Protein AF-A0A7S3X529-F1 (afdb_monomer_lite)

InterPro domains:
  IPR015353 Rubisco LSMT, substrate-binding domain [PF09273] (108-228)
  IPR036464 Rubisco LSMT, substrate-binding domain superfamily [G3DSA:3.90.1420.10] (93-248)
  IPR036464 Rubisco LSMT, substrate-binding domain superfamily [SSF81822] (88-243)
  IPR046341 SET domain superfamily [SSF82199] (1-95)
  IPR050600 SETD3/SETD6 methyltransferase [PTHR13271] (1-226)

pLDDT: mean 94.05, std 5.46, range [56.16, 98.38]

Foldseek 3Di:
DVVVVQLCQLAQWAFAAEPVVRHTDTDRDPPVSVAAADLPAAWGWYWADDPPDPHTDIDTDGPDDDDVPRGGHHHPDLDALVSCCVRNNAGDPPRQSHWDKFKDAADPPAPCRVVLQVVQVVVVHHRIDIWIQGQQDTDLVLQLSQLSSQDDVVLPRPVVDDSSDDSDLSSLLSSLVVLLVSLVVVQVPDPDHLVVLVVCVVPPVNLVVDDSNRNSVSVNNSSHNSSSVNSNVVSVVSNVVSVVVVVVD

Organism: NCBI:txid141414

Structure (mmCIF, N/CA/C/O backbone):
data_AF-A0A7S3X529-F1
#
_entry.id   AF-A0A7S3X529-F1
#
loop_
_atom_site.group_PDB
_atom_site.id
_atom_site.type_symbol
_atom_site.label_atom_id
_atom_site.label_alt_id
_atom_site.label_comp_id
_atom_site.label_asym_id
_atom_site.label_entity_id
_atom_site.label_seq_id
_atom_site.pdbx_PDB_ins_code
_atom_site.Cartn_x
_atom_site.Cartn_y
_atom_site.Cartn_z
_atom_site.occupancy
_atom_site.B_iso_or_equiv
_atom_site.auth_seq_id
_atom_site.auth_comp_id
_atom_site.auth_asym_id
_atom_site.auth_atom_id
_atom_site.pdbx_PDB_model_num
ATOM 1 N N . ASP A 1 1 ? 12.338 -24.151 -15.258 1.00 91.38 1 ASP A N 1
ATOM 2 C CA . ASP A 1 1 ? 11.681 -23.504 -16.416 1.00 91.38 1 ASP A CA 1
ATOM 3 C C . ASP A 1 1 ? 10.470 -22.662 -16.030 1.00 91.38 1 ASP A C 1
ATOM 5 O O . ASP A 1 1 ? 10.543 -21.452 -16.186 1.00 91.38 1 ASP A O 1
ATOM 9 N N . PHE A 1 2 ? 9.417 -23.227 -15.423 1.00 96.81 2 PHE A N 1
ATOM 10 C CA . PHE A 1 2 ? 8.192 -22.474 -15.080 1.00 96.81 2 PHE A CA 1
ATOM 11 C C . PHE A 1 2 ? 8.422 -21.189 -14.257 1.00 96.81 2 PHE A C 1
ATOM 13 O O . PHE A 1 2 ? 7.975 -20.117 -14.648 1.00 96.81 2 PHE A O 1
ATOM 20 N N . ARG A 1 3 ? 9.173 -21.261 -13.145 1.00 96.19 3 ARG A N 1
ATOM 21 C CA . ARG A 1 3 ? 9.455 -20.081 -12.297 1.00 96.19 3 ARG A CA 1
ATOM 22 C C . ARG A 1 3 ? 10.177 -18.963 -13.050 1.00 96.19 3 ARG A C 1
ATOM 24 O O . ARG A 1 3 ? 9.892 -17.795 -12.823 1.00 96.19 3 ARG A O 1
ATOM 31 N N . TRP A 1 4 ? 11.109 -19.330 -13.926 1.00 96.62 4 TRP A N 1
ATOM 32 C CA . TRP A 1 4 ? 11.838 -18.369 -14.748 1.00 96.62 4 TRP A CA 1
ATOM 33 C C . TRP A 1 4 ? 10.908 -17.720 -15.775 1.00 96.62 4 TRP A C 1
ATOM 35 O O . TRP A 1 4 ? 10.893 -16.500 -15.875 1.00 96.62 4 TRP A O 1
ATOM 45 N N . ALA A 1 5 ? 10.076 -18.509 -16.461 1.00 96.50 5 ALA A N 1
ATOM 46 C CA . ALA A 1 5 ? 9.122 -17.991 -17.438 1.00 96.50 5 ALA A CA 1
ATOM 47 C C . ALA A 1 5 ? 8.112 -17.023 -16.797 1.00 96.50 5 ALA A C 1
ATOM 49 O O . ALA A 1 5 ? 7.877 -15.941 -17.327 1.00 96.50 5 ALA A O 1
ATOM 50 N N . MET A 1 6 ? 7.586 -17.364 -15.617 1.00 95.69 6 MET A N 1
ATOM 51 C CA . MET A 1 6 ? 6.698 -16.477 -14.858 1.00 95.69 6 MET A CA 1
ATOM 52 C C . MET A 1 6 ? 7.410 -15.193 -14.418 1.00 95.69 6 MET A C 1
ATOM 54 O O . MET A 1 6 ? 6.857 -14.109 -14.565 1.00 95.69 6 MET A O 1
ATOM 58 N N . ALA A 1 7 ? 8.650 -15.291 -13.929 1.00 95.19 7 ALA A N 1
ATOM 59 C CA . ALA A 1 7 ? 9.434 -14.112 -13.567 1.00 95.19 7 ALA A CA 1
ATOM 60 C C . ALA A 1 7 ? 9.695 -13.205 -14.780 1.00 95.19 7 ALA A C 1
ATOM 62 O O . ALA A 1 7 ? 9.600 -11.986 -14.657 1.00 95.19 7 ALA A O 1
ATOM 63 N N . MET A 1 8 ? 9.975 -13.778 -15.955 1.00 95.19 8 MET A N 1
ATOM 64 C CA . MET A 1 8 ? 10.120 -13.019 -17.200 1.00 95.19 8 MET A CA 1
ATOM 65 C C . MET A 1 8 ? 8.818 -12.310 -17.570 1.00 95.19 8 MET A C 1
ATOM 67 O O . MET A 1 8 ? 8.840 -11.113 -17.834 1.00 95.19 8 MET A O 1
ATOM 71 N N . LEU A 1 9 ? 7.684 -13.011 -17.521 1.00 94.12 9 LEU A N 1
ATOM 72 C CA . LEU A 1 9 ? 6.386 -12.421 -17.838 1.00 94.12 9 LEU A CA 1
ATOM 73 C C . LEU A 1 9 ? 6.029 -11.265 -16.890 1.00 94.12 9 LEU A C 1
ATOM 75 O O . LEU A 1 9 ? 5.640 -10.201 -17.358 1.00 94.12 9 LEU A O 1
ATOM 79 N N . PHE A 1 10 ? 6.201 -11.438 -15.577 1.00 93.38 10 PHE A N 1
ATOM 80 C CA . PHE A 1 10 ? 5.848 -10.403 -14.598 1.00 93.38 10 PHE A CA 1
ATOM 81 C C . PHE A 1 10 ? 6.784 -9.194 -14.609 1.00 93.38 10 PHE A C 1
ATOM 83 O O . PHE A 1 10 ? 6.324 -8.072 -14.424 1.00 93.38 10 PHE A O 1
ATOM 90 N N . SER A 1 11 ? 8.084 -9.410 -14.823 1.00 94.75 11 SER A N 1
ATOM 91 C CA . SER A 1 11 ? 9.072 -8.325 -14.762 1.00 94.75 11 SER A CA 1
ATOM 92 C C . SER A 1 11 ? 9.287 -7.600 -16.092 1.00 94.75 11 SER A C 1
ATOM 94 O O . SER A 1 11 ? 9.828 -6.496 -16.082 1.00 94.75 11 SER A O 1
ATOM 96 N N . ARG A 1 12 ? 8.907 -8.205 -17.230 1.00 95.56 12 ARG A N 1
ATOM 97 C CA . ARG A 1 12 ? 9.174 -7.674 -18.584 1.00 95.56 12 ARG A CA 1
ATOM 98 C C . ARG A 1 12 ? 7.943 -7.581 -19.482 1.00 95.56 12 ARG A C 1
ATOM 100 O O . ARG A 1 12 ? 8.056 -7.096 -20.603 1.00 95.56 12 ARG A O 1
ATOM 107 N N . GLY A 1 13 ? 6.784 -8.046 -19.018 1.00 93.56 13 GLY A N 1
ATOM 108 C CA . GLY A 1 13 ? 5.518 -7.833 -19.707 1.00 93.56 13 GLY A CA 1
ATOM 109 C C . GLY A 1 13 ? 5.184 -6.344 -19.768 1.00 93.56 13 GLY A C 1
ATOM 110 O O . GLY A 1 13 ? 5.210 -5.653 -18.750 1.00 93.56 13 GLY A O 1
ATOM 111 N N . VAL A 1 14 ? 4.873 -5.864 -20.966 1.00 91.00 14 VAL A N 1
ATOM 112 C CA . VAL A 1 14 ? 4.489 -4.481 -21.236 1.00 91.00 14 VAL A CA 1
ATOM 113 C C . VAL A 1 14 ? 3.013 -4.450 -21.598 1.00 91.00 14 VAL A C 1
ATOM 115 O O . VAL A 1 14 ? 2.583 -5.185 -22.484 1.00 91.00 14 VAL A O 1
ATOM 118 N N . ASP A 1 15 ? 2.248 -3.600 -20.919 1.00 88.81 15 ASP A N 1
ATOM 119 C CA . ASP A 1 15 ? 0.888 -3.260 -21.330 1.00 88.81 15 ASP A CA 1
ATOM 120 C C . ASP A 1 15 ? 0.954 -2.254 -22.487 1.00 88.81 15 ASP A C 1
ATOM 122 O O . ASP A 1 15 ? 1.313 -1.092 -22.296 1.00 88.81 15 ASP A O 1
ATOM 126 N N . LEU A 1 16 ? 0.687 -2.736 -23.700 1.00 89.06 16 LEU A N 1
ATOM 127 C CA . LEU A 1 16 ? 0.694 -1.958 -24.932 1.00 89.06 16 LEU A CA 1
ATOM 128 C C . LEU A 1 16 ? -0.685 -1.351 -25.137 1.00 89.06 16 LEU A C 1
ATOM 130 O O . LEU A 1 16 ? -1.626 -2.041 -25.532 1.00 89.06 16 LEU A O 1
ATOM 134 N N . ARG A 1 17 ? -0.802 -0.054 -24.866 1.00 83.94 17 ARG A N 1
ATOM 135 C CA . ARG A 1 17 ? -2.061 0.673 -25.022 1.00 83.94 17 ARG A CA 1
ATOM 136 C C . ARG A 1 17 ? -2.328 0.953 -26.491 1.00 83.94 17 ARG A C 1
ATOM 138 O O . ARG A 1 17 ? -1.508 1.574 -27.158 1.00 83.94 17 ARG A O 1
ATOM 145 N N . ASP A 1 18 ? -3.475 0.498 -26.972 1.00 83.44 18 ASP A N 1
ATOM 146 C CA . ASP A 1 18 ? -3.954 0.762 -28.323 1.00 83.44 18 ASP A CA 1
ATOM 147 C C . ASP A 1 18 ? -4.939 1.937 -28.277 1.00 83.44 18 ASP A C 1
ATOM 149 O O . ASP A 1 18 ? -6.074 1.781 -27.813 1.00 83.44 18 ASP A O 1
ATOM 153 N N . GLU A 1 19 ? -4.495 3.122 -28.707 1.00 70.94 19 GLU A N 1
ATOM 154 C CA . GLU A 1 19 ? -5.332 4.331 -28.694 1.00 70.94 19 GLU A CA 1
ATOM 155 C C . GLU A 1 19 ? -6.585 4.175 -29.571 1.00 70.94 19 GLU A C 1
ATOM 157 O O . GLU A 1 19 ? -7.638 4.713 -29.232 1.00 70.94 19 GLU A O 1
ATOM 162 N N . ASP A 1 20 ? -6.501 3.382 -30.645 1.00 72.62 20 ASP A N 1
ATOM 163 C CA . ASP A 1 20 ? -7.605 3.176 -31.586 1.00 72.62 20 ASP A CA 1
ATOM 164 C C . ASP A 1 20 ? -8.635 2.158 -31.067 1.00 72.62 20 ASP A C 1
ATOM 166 O O . ASP A 1 20 ? -9.831 2.278 -31.339 1.00 72.62 20 ASP A O 1
ATOM 170 N N . ALA A 1 21 ? -8.186 1.133 -30.331 1.00 71.25 21 ALA A N 1
ATOM 171 C CA . ALA A 1 21 ? -9.051 0.053 -29.844 1.00 71.25 21 ALA A CA 1
ATOM 172 C C . ALA A 1 21 ? -9.591 0.282 -28.423 1.00 71.25 21 ALA A C 1
ATOM 174 O O . ALA A 1 21 ? -10.528 -0.400 -28.005 1.00 71.25 21 ALA A O 1
ATOM 175 N N . GLY A 1 22 ? -8.999 1.203 -27.655 1.00 68.12 22 GLY A N 1
ATOM 176 C CA . GLY A 1 22 ? -9.375 1.465 -26.262 1.00 68.12 22 GLY A CA 1
ATOM 177 C C . GLY A 1 22 ? -9.064 0.314 -25.293 1.00 68.12 22 GLY A C 1
ATOM 178 O O . GLY A 1 22 ? -9.459 0.369 -24.129 1.00 68.12 22 GLY A O 1
ATOM 179 N N . THR A 1 23 ? -8.357 -0.725 -25.747 1.00 67.31 23 THR A N 1
ATOM 180 C CA . THR A 1 23 ? -7.959 -1.898 -24.954 1.00 67.31 23 THR A CA 1
ATOM 181 C C . THR A 1 23 ? -6.449 -2.101 -25.023 1.00 67.31 23 THR A C 1
ATOM 183 O O . THR A 1 23 ? -5.873 -2.021 -26.105 1.00 67.31 23 THR A O 1
ATOM 186 N N . GLY A 1 24 ? -5.808 -2.393 -23.889 1.00 75.19 24 GLY A N 1
ATOM 187 C CA . GLY A 1 24 ? -4.384 -2.736 -23.837 1.00 75.19 24 GLY A CA 1
ATOM 188 C C . GLY A 1 24 ? -4.110 -4.203 -24.186 1.00 75.19 24 GLY A C 1
ATOM 189 O O . GLY A 1 24 ? -4.945 -5.076 -23.933 1.00 75.19 24 GLY A O 1
ATOM 190 N N . GLN A 1 25 ? -2.937 -4.484 -24.754 1.00 86.25 25 GLN A N 1
ATOM 191 C CA . GLN A 1 25 ? -2.433 -5.838 -24.992 1.00 86.25 25 GLN A CA 1
ATOM 192 C C . GLN A 1 25 ? -1.138 -6.072 -24.209 1.00 86.25 25 GLN A C 1
ATOM 194 O O . GLN A 1 25 ? -0.176 -5.325 -24.348 1.00 86.25 25 GLN A O 1
ATOM 199 N N . LEU A 1 26 ? -1.061 -7.170 -23.451 1.00 89.50 26 LEU A N 1
ATOM 200 C CA . LEU A 1 26 ? 0.192 -7.580 -22.815 1.00 89.50 26 LEU A CA 1
ATOM 201 C C . LEU A 1 26 ? 1.145 -8.194 -23.853 1.00 89.50 26 LEU A C 1
ATOM 203 O O . LEU A 1 26 ? 0.790 -9.161 -24.531 1.00 89.50 26 LEU A O 1
ATOM 207 N N . GLY A 1 27 ? 2.369 -7.675 -23.938 1.00 91.88 27 GLY A N 1
ATOM 208 C CA . GLY A 1 27 ? 3.401 -8.171 -24.847 1.00 91.88 27 GLY A CA 1
ATOM 209 C C . GLY A 1 27 ? 4.794 -8.198 -24.224 1.00 91.88 27 GLY A C 1
ATOM 210 O O . GLY A 1 27 ? 5.117 -7.407 -23.341 1.00 91.88 27 GLY A O 1
ATOM 211 N N . LEU A 1 28 ? 5.642 -9.110 -24.703 1.00 94.44 28 LEU A N 1
ATOM 212 C CA . LEU A 1 28 ? 7.085 -9.060 -24.469 1.00 94.44 28 LEU A CA 1
ATOM 213 C C . LEU A 1 28 ? 7.723 -8.365 -25.667 1.00 94.44 28 LEU A C 1
ATOM 215 O O . LEU A 1 28 ? 7.733 -8.914 -26.768 1.00 94.44 28 LEU A O 1
ATOM 219 N N . VAL A 1 29 ? 8.224 -7.153 -25.448 1.00 94.06 29 VAL A N 1
ATOM 220 C CA . VAL A 1 29 ? 8.785 -6.316 -26.509 1.00 94.06 29 VAL A CA 1
ATOM 221 C C . VAL A 1 29 ? 10.308 -6.286 -26.359 1.00 94.06 29 VAL A C 1
ATOM 223 O O . VAL A 1 29 ? 10.807 -5.740 -25.372 1.00 94.06 29 VAL A O 1
ATOM 226 N N . PRO A 1 30 ? 11.068 -6.875 -27.300 1.00 92.62 30 PRO A N 1
ATOM 227 C CA . PRO A 1 30 ? 12.525 -6.810 -27.273 1.00 92.62 30 PRO A CA 1
ATOM 228 C C . PRO A 1 30 ? 13.024 -5.361 -27.241 1.00 92.62 30 PRO A C 1
ATOM 230 O O . PRO A 1 30 ? 12.431 -4.490 -27.876 1.00 92.62 30 PRO A O 1
ATOM 233 N N . TYR A 1 31 ? 14.125 -5.114 -26.529 1.00 90.56 31 TYR A N 1
ATOM 234 C CA . TYR A 1 31 ? 14.744 -3.798 -26.294 1.00 90.56 31 TYR A CA 1
ATOM 235 C C . TYR A 1 31 ? 13.953 -2.867 -25.372 1.00 90.56 31 TYR A C 1
ATOM 237 O O . TYR A 1 31 ? 14.560 -2.193 -24.542 1.00 90.56 31 TYR A O 1
ATOM 245 N N . ALA A 1 32 ? 12.623 -2.846 -25.472 1.00 91.44 32 ALA A N 1
ATOM 246 C CA . ALA A 1 32 ? 11.755 -2.092 -24.570 1.00 91.44 32 ALA A CA 1
ATOM 247 C C . ALA A 1 32 ? 11.936 -2.524 -23.103 1.00 91.44 32 ALA A C 1
ATOM 249 O O . ALA A 1 32 ? 11.951 -1.699 -22.192 1.00 91.44 32 ALA A O 1
ATOM 250 N N . ASP A 1 33 ? 12.159 -3.817 -22.887 1.00 90.19 33 ASP A N 1
ATOM 251 C CA . ASP A 1 33 ? 12.372 -4.442 -21.583 1.00 90.19 33 ASP A CA 1
ATOM 252 C C . ASP A 1 33 ? 13.740 -4.134 -20.930 1.00 90.19 33 ASP A C 1
ATOM 254 O O . ASP A 1 33 ? 14.031 -4.614 -19.828 1.00 90.19 33 ASP A O 1
ATOM 258 N N . LEU A 1 34 ? 14.603 -3.359 -21.596 1.00 94.50 34 LEU A N 1
ATOM 259 C CA . LEU A 1 34 ? 15.864 -2.860 -21.037 1.00 94.50 34 LEU A CA 1
ATOM 260 C C . LEU A 1 34 ? 15.705 -1.517 -20.310 1.00 94.50 34 LEU A C 1
ATOM 262 O O . LEU A 1 34 ? 16.601 -1.133 -19.555 1.00 94.50 34 LEU A O 1
ATOM 266 N N . LEU A 1 35 ? 14.603 -0.795 -20.538 1.00 95.44 35 LEU A N 1
ATOM 267 C CA . LEU A 1 35 ? 14.371 0.506 -19.919 1.00 95.44 35 LEU A CA 1
ATOM 268 C C . LEU A 1 35 ? 13.952 0.339 -18.460 1.00 95.44 35 LEU A C 1
ATOM 270 O O . LEU A 1 35 ? 13.053 -0.434 -18.151 1.00 95.44 35 LEU A O 1
ATOM 274 N N . ASN A 1 36 ? 14.591 1.096 -17.567 1.00 95.69 36 ASN A N 1
ATOM 275 C CA . ASN A 1 36 ? 14.357 1.006 -16.128 1.00 95.69 36 ASN A CA 1
ATOM 276 C C . ASN A 1 36 ? 13.223 1.922 -15.644 1.00 95.69 36 ASN A C 1
ATOM 278 O O . ASN A 1 36 ? 12.867 2.915 -16.282 1.00 95.69 36 ASN A O 1
ATOM 282 N N . HIS A 1 37 ? 12.704 1.605 -14.458 1.00 95.19 37 HIS A N 1
ATOM 283 C CA . HIS A 1 37 ? 11.628 2.348 -13.815 1.00 95.19 37 HIS A CA 1
ATOM 284 C C . HIS A 1 37 ? 12.076 3.681 -13.202 1.00 95.19 37 HIS A C 1
ATOM 286 O O . HIS A 1 37 ? 13.094 3.761 -12.512 1.00 95.19 37 HIS A O 1
ATOM 292 N N . SER A 1 38 ? 11.228 4.698 -13.342 1.00 93.44 38 SER A N 1
ATOM 293 C CA . SER A 1 38 ? 11.198 5.889 -12.500 1.00 93.44 38 SER A CA 1
ATOM 294 C C . SER A 1 38 ? 9.755 6.215 -12.093 1.00 93.44 38 SER A C 1
ATOM 296 O O . SER A 1 38 ? 8.896 6.322 -12.971 1.00 93.44 38 SER A O 1
ATOM 298 N N . PRO A 1 39 ? 9.470 6.482 -10.802 1.00 90.81 39 PRO A N 1
ATOM 299 C CA . PRO A 1 39 ? 8.140 6.906 -10.349 1.00 90.81 39 PRO A CA 1
ATOM 300 C C . PRO A 1 39 ? 7.813 8.355 -10.758 1.00 90.81 39 PRO A C 1
ATOM 302 O O . PRO A 1 39 ? 6.707 8.839 -10.518 1.00 90.81 39 PRO A O 1
ATOM 305 N N . TYR A 1 40 ? 8.788 9.064 -11.336 1.00 91.31 40 TYR A N 1
ATOM 306 C CA . TYR A 1 40 ? 8.661 10.438 -11.827 1.00 91.31 40 TYR A CA 1
ATOM 307 C C . TYR A 1 40 ? 8.526 10.514 -13.350 1.00 91.31 40 TYR A C 1
ATOM 309 O O . TYR A 1 40 ? 8.396 11.609 -13.886 1.00 91.31 40 TYR A O 1
ATOM 317 N N . SER A 1 41 ? 8.591 9.372 -14.038 1.00 92.38 41 SER A N 1
ATOM 318 C CA . SER A 1 41 ? 8.359 9.284 -15.475 1.00 92.38 41 SER A CA 1
ATOM 319 C C . SER A 1 41 ? 6.862 9.139 -15.760 1.00 92.38 41 SER A C 1
ATOM 321 O O . SER A 1 41 ? 6.131 8.503 -14.999 1.00 92.38 41 SER A O 1
ATOM 323 N N . SER A 1 42 ? 6.406 9.724 -16.861 1.00 92.19 42 SER A N 1
ATOM 324 C CA . SER A 1 42 ? 5.096 9.471 -17.472 1.00 92.19 42 SER A CA 1
ATOM 325 C C . SER A 1 42 ? 5.204 8.701 -18.795 1.00 92.19 42 SER A C 1
ATOM 327 O O . SER A 1 42 ? 4.179 8.279 -19.334 1.00 92.19 42 SER A O 1
ATOM 329 N N . SER A 1 43 ? 6.425 8.471 -19.290 1.00 92.69 43 SER A N 1
ATOM 330 C CA . SER A 1 43 ? 6.703 7.703 -20.508 1.00 92.69 43 SER A CA 1
ATOM 331 C C . SER A 1 43 ? 6.247 6.250 -20.362 1.00 92.69 43 SER A C 1
ATOM 333 O O . SER A 1 43 ? 6.627 5.557 -19.414 1.00 92.69 43 SER A O 1
ATOM 335 N N . ASN A 1 44 ? 5.445 5.788 -21.318 1.00 89.88 44 ASN A N 1
ATOM 336 C CA . ASN A 1 44 ? 4.920 4.427 -21.409 1.00 89.88 44 ASN A CA 1
ATOM 337 C C . ASN A 1 44 ? 4.852 3.983 -22.881 1.00 89.88 44 ASN A C 1
ATOM 339 O O . ASN A 1 44 ? 4.932 4.817 -23.786 1.00 89.88 44 ASN A O 1
ATOM 343 N N . PHE A 1 45 ? 4.745 2.674 -23.111 1.00 92.06 45 PHE A N 1
ATOM 344 C CA . PHE A 1 45 ? 4.675 2.109 -24.456 1.00 92.06 45 PHE A CA 1
ATOM 345 C C . PHE A 1 45 ? 3.249 2.144 -25.003 1.00 92.06 45 PHE A C 1
ATOM 347 O O . PHE A 1 45 ? 2.309 1.705 -24.342 1.00 92.06 45 PHE A O 1
ATOM 354 N N . ASN A 1 46 ? 3.121 2.614 -26.238 1.00 90.56 46 ASN A N 1
ATOM 355 C CA . ASN A 1 46 ? 1.864 2.673 -26.975 1.00 90.56 46 ASN A CA 1
ATOM 356 C C . ASN A 1 46 ? 1.967 1.832 -28.240 1.00 90.56 46 ASN A C 1
ATOM 358 O O . ASN A 1 46 ? 3.063 1.592 -28.752 1.00 90.56 46 ASN A O 1
ATOM 362 N N . LEU A 1 47 ? 0.820 1.374 -28.723 1.00 91.12 47 LEU A N 1
ATOM 363 C CA . LEU A 1 47 ? 0.688 0.664 -29.978 1.00 91.12 47 LEU A CA 1
ATOM 364 C C . LEU A 1 47 ? 0.024 1.596 -30.991 1.00 91.12 47 LEU A C 1
ATOM 366 O O . LEU A 1 47 ? -1.184 1.816 -30.936 1.00 91.12 47 LEU A O 1
ATOM 370 N N . ASN A 1 48 ? 0.817 2.132 -31.914 1.00 90.12 48 ASN A N 1
ATOM 371 C CA . ASN A 1 48 ? 0.347 3.103 -32.894 1.00 90.12 48 ASN A CA 1
ATOM 372 C C . ASN A 1 48 ? 0.058 2.436 -34.238 1.00 90.12 48 ASN A C 1
ATOM 374 O O . ASN A 1 48 ? 0.782 1.539 -34.685 1.00 90.12 48 ASN A O 1
ATOM 378 N N . SER A 1 49 ? -0.981 2.922 -34.913 1.00 90.44 49 SER A N 1
ATOM 379 C CA . SER A 1 49 ? -1.262 2.579 -36.304 1.00 90.44 49 SER A CA 1
ATOM 380 C C . SER A 1 49 ? -0.273 3.278 -37.240 1.00 90.44 49 SER A C 1
ATOM 382 O O . SER A 1 49 ? -0.077 4.491 -37.164 1.00 90.44 49 SER A O 1
ATOM 384 N N . ILE A 1 50 ? 0.331 2.523 -38.161 1.00 90.69 50 ILE A N 1
ATOM 385 C CA . ILE A 1 50 ? 1.252 3.076 -39.161 1.00 90.69 50 ILE A CA 1
ATOM 386 C C . ILE A 1 50 ? 0.434 3.576 -40.366 1.00 90.69 50 ILE A C 1
ATOM 388 O O . ILE A 1 50 ? -0.320 2.791 -40.955 1.00 90.69 50 ILE A O 1
ATOM 392 N N . PRO A 1 51 ? 0.576 4.847 -40.797 1.00 90.56 51 PRO A N 1
ATOM 393 C CA . PRO A 1 51 ? -0.155 5.369 -41.948 1.00 90.56 51 PRO A CA 1
ATOM 394 C C . PRO A 1 51 ? 0.032 4.509 -43.204 1.00 90.56 51 PRO A C 1
ATOM 396 O O . PRO A 1 51 ? 1.154 4.190 -43.593 1.00 90.56 51 PRO A O 1
ATOM 399 N N . PHE A 1 52 ? -1.081 4.167 -43.859 1.00 92.44 52 PHE A N 1
ATOM 400 C CA . PHE A 1 52 ? -1.127 3.342 -45.077 1.00 92.44 52 PHE A CA 1
ATOM 401 C C . PHE A 1 52 ? -0.609 1.897 -44.925 1.00 92.44 52 PHE A C 1
ATOM 403 O O . PHE A 1 52 ? -0.409 1.222 -45.936 1.00 92.44 52 PHE A O 1
ATOM 410 N N . SER A 1 53 ? -0.442 1.393 -43.697 1.00 93.19 53 SER A N 1
ATOM 411 C CA . SER A 1 53 ? -0.123 -0.012 -43.414 1.00 93.19 53 SER A CA 1
ATOM 412 C C . SER A 1 53 ? -1.234 -0.691 -42.607 1.00 93.19 53 SER A C 1
ATOM 414 O O . SER A 1 53 ? -2.090 -0.038 -42.014 1.00 93.19 53 SER A O 1
ATOM 416 N N . LYS A 1 54 ? -1.232 -2.027 -42.606 1.00 88.94 54 LYS A N 1
ATOM 417 C CA . LYS A 1 54 ? -2.022 -2.843 -41.666 1.00 88.94 54 LYS A CA 1
ATOM 418 C C . LYS A 1 54 ? -1.238 -3.191 -40.399 1.00 88.94 54 LYS A C 1
ATOM 420 O O . LYS A 1 54 ? -1.822 -3.726 -39.461 1.00 88.94 54 LYS A O 1
ATOM 425 N N . ASP A 1 55 ? 0.063 -2.923 -40.398 1.00 90.50 55 ASP A N 1
ATOM 426 C CA . ASP A 1 55 ? 0.944 -3.185 -39.271 1.00 90.50 55 ASP A CA 1
ATOM 427 C C . ASP A 1 55 ? 0.835 -2.073 -38.221 1.00 90.50 55 ASP A C 1
ATOM 429 O O . ASP A 1 55 ? 0.477 -0.930 -38.524 1.00 90.50 55 ASP A O 1
ATOM 433 N N . LYS A 1 56 ? 1.181 -2.421 -36.981 1.00 89.62 56 LYS A N 1
ATOM 434 C CA . LYS A 1 56 ? 1.293 -1.485 -35.862 1.00 89.62 56 LYS A CA 1
ATOM 435 C C . LYS A 1 56 ? 2.731 -1.415 -35.370 1.00 89.62 56 LYS A C 1
ATOM 437 O O . LYS A 1 56 ? 3.487 -2.377 -35.507 1.00 89.62 56 LYS A O 1
ATOM 442 N N . GLU A 1 57 ? 3.091 -0.292 -34.768 1.00 91.50 57 GLU A N 1
ATOM 443 C CA . GLU A 1 57 ? 4.400 -0.084 -34.153 1.00 91.50 57 GLU A CA 1
ATOM 444 C C . GLU A 1 57 ? 4.282 0.148 -32.649 1.00 91.50 57 GLU A C 1
ATOM 446 O O . GLU A 1 57 ? 3.334 0.768 -32.169 1.00 91.50 57 GLU A O 1
ATOM 451 N N . VAL A 1 58 ? 5.265 -0.355 -31.899 1.00 92.94 58 VAL A N 1
ATOM 452 C CA . VAL A 1 58 ? 5.404 -0.041 -30.476 1.00 92.94 58 VAL A CA 1
ATOM 453 C C . VAL A 1 58 ? 6.224 1.233 -30.351 1.00 92.94 58 VAL A C 1
ATOM 455 O O . VAL A 1 58 ? 7.391 1.262 -30.742 1.00 92.94 58 VAL A O 1
ATOM 458 N N . VAL A 1 59 ? 5.621 2.273 -29.784 1.00 92.56 59 VAL A N 1
ATOM 459 C CA . VAL A 1 59 ? 6.221 3.604 -29.688 1.00 92.56 59 VAL A CA 1
ATOM 460 C C . VAL A 1 59 ? 6.382 4.010 -28.232 1.00 92.56 59 VAL A C 1
ATOM 462 O O . VAL A 1 59 ? 5.502 3.800 -27.397 1.00 92.56 59 VAL A O 1
ATOM 465 N N . LEU A 1 60 ? 7.527 4.620 -27.937 1.00 92.38 60 LEU A N 1
ATOM 466 C CA . LEU A 1 60 ? 7.814 5.281 -26.673 1.00 92.38 60 LEU A CA 1
ATOM 467 C C . LEU A 1 60 ? 8.160 6.738 -26.961 1.00 92.38 60 LEU A C 1
ATOM 469 O O . LEU A 1 60 ? 9.090 7.023 -27.716 1.00 92.38 60 LEU A O 1
ATOM 473 N N . TYR A 1 61 ? 7.448 7.651 -26.315 1.00 92.56 61 TYR A N 1
ATOM 474 C CA . TYR A 1 61 ? 7.758 9.074 -26.354 1.00 92.56 61 TYR A CA 1
ATOM 475 C C . TYR A 1 61 ? 8.487 9.481 -25.079 1.00 92.56 61 TYR A C 1
ATOM 477 O O . TYR A 1 61 ? 8.114 9.055 -23.988 1.00 92.56 61 TYR A O 1
ATOM 485 N N . ALA A 1 62 ? 9.519 10.313 -25.218 1.00 93.75 62 ALA A N 1
ATOM 486 C CA . ALA A 1 62 ? 10.221 10.886 -24.079 1.00 93.75 62 ALA A CA 1
ATOM 487 C C . ALA A 1 62 ? 9.327 11.907 -23.356 1.00 93.75 62 ALA A C 1
ATOM 489 O O . ALA A 1 62 ? 8.820 12.841 -23.974 1.00 93.75 62 ALA A O 1
ATOM 490 N N . ASP A 1 63 ? 9.178 11.760 -22.041 1.00 94.88 63 ASP A N 1
ATOM 491 C CA . ASP A 1 63 ? 8.421 12.693 -21.192 1.00 94.88 63 ASP A CA 1
ATOM 492 C C . ASP A 1 63 ? 9.208 13.935 -20.752 1.00 94.88 63 ASP A C 1
ATOM 494 O O . ASP A 1 63 ? 8.642 14.868 -20.178 1.00 94.88 63 ASP A O 1
ATOM 498 N N . ARG A 1 64 ? 10.517 13.954 -21.007 1.00 94.19 64 ARG A N 1
ATOM 499 C CA . ARG A 1 64 ? 11.422 15.037 -20.628 1.00 94.19 64 ARG A CA 1
ATOM 500 C C . ARG A 1 64 ? 12.636 15.095 -21.558 1.00 94.19 64 ARG A C 1
ATOM 502 O O . ARG A 1 64 ? 12.948 14.105 -22.220 1.00 94.19 64 ARG A O 1
ATOM 509 N N . PRO A 1 65 ? 13.366 16.222 -21.592 1.00 95.44 65 PRO A N 1
ATOM 510 C CA . PRO A 1 65 ? 14.666 16.284 -22.249 1.00 95.44 65 PRO A CA 1
ATOM 511 C C . PRO A 1 65 ? 15.675 15.346 -21.568 1.00 95.44 65 PRO A C 1
ATOM 513 O O . PRO A 1 65 ? 15.744 15.304 -20.339 1.00 95.44 65 PRO A O 1
ATOM 516 N N . TYR A 1 66 ? 16.481 14.645 -22.365 1.00 95.31 66 TYR A N 1
ATOM 517 C CA . TYR A 1 66 ? 17.598 13.815 -21.902 1.00 95.31 66 TYR A CA 1
ATOM 518 C C . TYR A 1 66 ? 18.904 14.354 -22.491 1.00 95.31 66 TYR A C 1
ATOM 520 O O . TYR A 1 66 ? 18.984 14.618 -23.693 1.00 95.31 66 TYR A O 1
ATOM 528 N N . ALA A 1 67 ? 19.923 14.531 -21.654 1.00 97.56 67 ALA A N 1
ATOM 529 C CA . ALA A 1 67 ? 21.266 14.866 -22.103 1.00 97.56 67 ALA A CA 1
ATOM 530 C C . ALA A 1 67 ? 21.993 13.623 -22.642 1.00 97.56 67 ALA A C 1
ATOM 532 O O . ALA A 1 67 ? 21.600 12.479 -22.406 1.00 97.56 67 ALA A O 1
ATOM 533 N N . VAL A 1 68 ? 23.095 13.839 -23.365 1.00 97.06 68 VAL A N 1
ATOM 534 C CA . VAL A 1 68 ? 23.971 12.739 -23.791 1.00 97.06 68 VAL A CA 1
ATOM 535 C C . VAL A 1 68 ? 24.457 11.980 -22.552 1.00 97.06 68 VAL A C 1
ATOM 537 O O . VAL A 1 68 ? 24.972 12.592 -21.618 1.00 97.06 68 VAL A O 1
ATOM 540 N N . ASN A 1 69 ? 24.332 10.651 -22.585 1.00 96.31 69 ASN A N 1
ATOM 541 C CA . ASN A 1 69 ? 24.612 9.713 -21.488 1.00 96.31 69 ASN A CA 1
ATOM 542 C C . ASN A 1 69 ? 23.580 9.675 -20.349 1.00 96.31 69 ASN A C 1
ATOM 544 O O . ASN A 1 69 ? 23.774 8.901 -19.408 1.00 96.31 69 ASN A O 1
ATOM 548 N N . ASP A 1 70 ? 22.477 10.425 -20.426 1.00 95.56 70 ASP A N 1
ATOM 549 C CA . ASP A 1 70 ? 21.372 10.206 -19.496 1.00 95.56 70 ASP A CA 1
ATOM 550 C C . ASP A 1 70 ? 20.705 8.860 -19.776 1.00 95.56 70 ASP A C 1
ATOM 552 O O . ASP A 1 70 ? 20.429 8.481 -20.916 1.00 95.56 70 ASP A O 1
ATOM 556 N N . GLN A 1 71 ? 20.390 8.139 -18.704 1.00 95.44 71 GLN A N 1
ATOM 557 C CA . GLN A 1 71 ? 19.567 6.947 -18.808 1.00 95.44 71 GLN A CA 1
ATOM 558 C C . GLN A 1 71 ? 18.118 7.343 -19.116 1.00 95.44 71 GLN A C 1
ATOM 560 O O . GLN A 1 71 ? 17.495 8.092 -18.357 1.00 95.44 71 GLN A O 1
ATOM 565 N N . VAL A 1 72 ? 17.568 6.774 -20.189 1.00 95.06 72 VAL A N 1
ATOM 566 C CA . VAL A 1 72 ? 16.137 6.847 -20.496 1.00 95.06 72 VAL A CA 1
ATOM 567 C C . VAL A 1 72 ? 15.382 5.930 -19.534 1.00 95.06 72 VAL A C 1
ATOM 569 O O . VAL A 1 72 ? 15.723 4.758 -19.375 1.00 95.06 72 VAL A O 1
ATOM 572 N N . LEU A 1 73 ? 14.386 6.490 -18.854 1.00 94.88 73 LEU A N 1
ATOM 573 C CA . LEU A 1 73 ? 13.595 5.821 -17.820 1.00 94.88 73 LEU A CA 1
ATOM 574 C C . LEU A 1 73 ? 12.122 5.903 -18.200 1.00 94.88 73 LEU A C 1
ATOM 576 O O . LEU A 1 73 ? 11.704 6.901 -18.780 1.00 94.88 73 LEU A O 1
ATOM 580 N N . ILE A 1 74 ? 11.361 4.881 -17.826 1.00 94.88 74 ILE A N 1
ATOM 581 C CA . ILE A 1 74 ? 9.916 4.786 -18.061 1.00 94.88 74 ILE A CA 1
ATOM 582 C C . ILE A 1 74 ? 9.167 4.579 -16.747 1.00 94.88 74 ILE A C 1
ATOM 584 O O . ILE A 1 74 ? 9.767 4.281 -15.710 1.00 94.88 74 ILE A O 1
ATOM 588 N N . THR A 1 75 ? 7.841 4.681 -16.772 1.00 93.06 75 THR A N 1
ATOM 589 C CA . THR A 1 75 ? 7.022 4.211 -15.651 1.00 93.06 75 THR A CA 1
ATOM 590 C C . THR A 1 75 ? 6.616 2.750 -15.837 1.00 93.06 75 THR A C 1
ATOM 592 O O . THR A 1 75 ? 6.255 2.325 -16.927 1.00 93.06 75 THR A O 1
ATOM 595 N N . TYR A 1 76 ? 6.658 1.976 -14.751 1.00 93.81 76 TYR A N 1
ATOM 596 C CA . TYR A 1 76 ? 6.099 0.618 -14.687 1.00 93.81 76 TYR A CA 1
ATOM 597 C C . TYR A 1 76 ? 4.662 0.652 -14.130 1.00 93.81 76 TYR A C 1
ATOM 599 O O . TYR A 1 76 ? 4.087 -0.380 -13.789 1.00 93.81 76 TYR A O 1
ATOM 607 N N . GLY A 1 77 ? 4.091 1.854 -13.994 1.00 92.00 77 GLY A N 1
ATOM 608 C CA . GLY A 1 77 ? 2.831 2.111 -13.312 1.00 92.00 77 GLY A CA 1
ATOM 609 C C . GLY A 1 77 ? 3.019 2.697 -11.912 1.00 92.00 77 GLY A C 1
ATOM 610 O O . GLY A 1 77 ? 4.132 2.839 -11.401 1.00 92.00 77 GLY A O 1
ATOM 611 N N . GLN A 1 78 ? 1.894 3.064 -11.301 1.00 93.75 78 GLN A N 1
ATOM 612 C CA . GLN A 1 78 ? 1.827 3.547 -9.922 1.00 93.75 78 GLN A CA 1
ATOM 613 C C . GLN A 1 78 ? 1.841 2.337 -8.988 1.00 93.75 78 GLN A C 1
ATOM 615 O O . GLN A 1 78 ? 0.786 1.792 -8.687 1.00 93.75 78 GLN A O 1
ATOM 620 N N . LYS A 1 79 ? 3.039 1.871 -8.625 1.00 95.19 79 LYS A N 1
ATOM 621 C CA . LYS A 1 79 ? 3.234 0.642 -7.849 1.00 95.19 79 LYS A CA 1
ATOM 622 C C . LYS A 1 79 ? 3.856 0.911 -6.491 1.00 95.19 79 LYS A C 1
ATOM 624 O O . LYS A 1 79 ? 4.787 1.719 -6.401 1.00 95.19 79 LYS A O 1
ATOM 629 N N . SER A 1 80 ? 3.401 0.194 -5.471 1.00 97.19 80 SER A N 1
ATOM 630 C CA . SER A 1 80 ? 4.009 0.222 -4.139 1.00 97.19 80 SER A CA 1
ATOM 631 C C . SER A 1 80 ? 5.383 -0.446 -4.132 1.00 97.19 80 SER A C 1
ATOM 633 O O . SER A 1 80 ? 5.744 -1.183 -5.054 1.00 97.19 80 SER A O 1
ATOM 635 N N . ASN A 1 81 ? 6.197 -0.215 -3.097 1.00 98.00 81 ASN A N 1
ATOM 636 C CA . ASN A 1 81 ? 7.475 -0.922 -3.002 1.00 98.00 81 ASN A CA 1
ATOM 637 C C . ASN A 1 81 ? 7.300 -2.433 -2.793 1.00 98.00 81 ASN A C 1
ATOM 639 O O . ASN A 1 81 ? 8.165 -3.193 -3.232 1.00 98.00 81 ASN A O 1
ATOM 643 N N . ALA A 1 82 ? 6.196 -2.873 -2.181 1.00 97.75 82 ALA A N 1
ATOM 644 C CA . ALA A 1 82 ? 5.861 -4.289 -2.063 1.00 97.75 82 ALA A CA 1
ATOM 645 C C . ALA A 1 82 ? 5.618 -4.913 -3.450 1.00 97.75 82 ALA A C 1
ATOM 647 O O . ALA A 1 82 ? 6.216 -5.939 -3.785 1.00 97.75 82 ALA A O 1
ATOM 648 N N . GLU A 1 83 ? 4.832 -4.247 -4.303 1.00 97.19 83 GLU A N 1
ATOM 649 C CA . GLU A 1 83 ? 4.626 -4.666 -5.693 1.00 97.19 83 GLU A CA 1
ATOM 650 C C . GLU A 1 83 ? 5.920 -4.621 -6.511 1.00 97.19 83 GLU A C 1
ATOM 652 O O . GLU A 1 83 ? 6.222 -5.566 -7.241 1.00 97.19 83 GLU A O 1
ATOM 657 N N . LEU A 1 84 ? 6.707 -3.543 -6.395 1.00 97.75 84 LEU A N 1
ATOM 658 C CA . LEU A 1 84 ? 7.969 -3.404 -7.126 1.00 97.75 84 LEU A CA 1
ATOM 659 C C . LEU A 1 84 ? 8.963 -4.508 -6.750 1.00 97.75 84 LEU A C 1
ATOM 661 O O . LEU A 1 84 ? 9.642 -5.064 -7.620 1.00 97.75 84 LEU A O 1
ATOM 665 N N . LEU A 1 85 ? 9.022 -4.873 -5.468 1.00 97.69 85 LEU A N 1
ATOM 666 C CA . LEU A 1 85 ? 9.887 -5.947 -5.005 1.00 97.69 85 LEU A CA 1
ATOM 667 C C . LEU A 1 85 ? 9.410 -7.309 -5.512 1.00 97.69 85 LEU A C 1
ATOM 669 O O . LEU A 1 85 ? 10.239 -8.103 -5.959 1.00 97.69 85 LEU A O 1
ATOM 673 N N . LEU A 1 86 ? 8.101 -7.566 -5.472 1.00 96.25 86 LEU A N 1
ATOM 674 C CA . LEU A 1 86 ? 7.515 -8.827 -5.921 1.00 96.25 86 LEU A CA 1
ATOM 675 C C . LEU A 1 86 ? 7.660 -9.028 -7.436 1.00 96.25 86 LEU A C 1
ATOM 677 O O . LEU A 1 86 ? 8.066 -10.103 -7.877 1.00 96.25 86 LEU A O 1
ATOM 681 N N . LEU A 1 87 ? 7.340 -7.999 -8.223 1.00 95.81 87 LEU A N 1
ATOM 682 C CA . LEU A 1 87 ? 7.258 -8.085 -9.682 1.00 95.81 87 LEU A CA 1
ATOM 683 C C . LEU A 1 87 ? 8.606 -7.845 -10.367 1.00 95.81 87 LEU A C 1
ATOM 685 O O . LEU A 1 87 ? 8.917 -8.512 -11.350 1.00 95.81 87 LEU A O 1
ATOM 689 N N . TYR A 1 88 ? 9.428 -6.929 -9.844 1.00 95.94 88 TYR A N 1
ATOM 690 C CA . TYR A 1 88 ? 10.661 -6.482 -10.508 1.00 95.94 88 TYR A CA 1
ATOM 691 C C . TYR A 1 88 ? 11.927 -6.681 -9.665 1.00 95.94 88 TYR A C 1
ATOM 693 O O . TYR A 1 88 ? 13.047 -6.496 -10.149 1.00 95.94 88 TYR A O 1
ATOM 701 N N . GLY A 1 89 ? 11.791 -7.092 -8.402 1.00 96.31 89 GLY A N 1
ATOM 702 C CA . GLY A 1 89 ? 12.928 -7.428 -7.553 1.00 96.31 89 GLY A CA 1
ATOM 703 C C . GLY A 1 89 ? 13.717 -6.217 -7.061 1.00 96.31 89 GLY A C 1
ATOM 704 O O . GLY A 1 89 ? 14.931 -6.343 -6.852 1.00 96.31 89 GLY A O 1
ATOM 705 N N . PHE A 1 90 ? 13.091 -5.049 -6.904 1.00 97.12 90 PHE A N 1
ATOM 706 C CA . PHE A 1 90 ? 13.726 -3.871 -6.310 1.00 97.12 90 PHE A CA 1
ATOM 707 C C . PHE A 1 90 ? 12.750 -3.016 -5.497 1.00 97.12 90 PHE A C 1
ATOM 709 O O . PHE A 1 90 ? 11.546 -3.068 -5.691 1.00 97.12 90 PHE A O 1
ATOM 716 N N . VAL A 1 91 ? 13.310 -2.204 -4.604 1.00 97.62 91 VAL A N 1
ATOM 717 C CA . VAL A 1 91 ? 12.624 -1.175 -3.815 1.00 97.62 91 VAL A CA 1
ATOM 718 C C . VAL A 1 91 ? 13.293 0.154 -4.136 1.00 97.62 91 VAL A C 1
ATOM 720 O O . VAL A 1 91 ? 14.528 0.218 -4.184 1.00 97.62 91 VAL A O 1
ATOM 723 N N . ILE A 1 92 ? 12.504 1.204 -4.350 1.00 95.50 92 ILE A N 1
ATOM 724 C CA . ILE A 1 92 ? 13.026 2.543 -4.635 1.00 95.50 92 ILE A CA 1
ATOM 725 C C . ILE A 1 92 ? 12.871 3.455 -3.422 1.00 95.50 92 ILE A C 1
ATOM 727 O O . ILE A 1 92 ? 11.914 3.372 -2.649 1.00 95.50 92 ILE A O 1
ATOM 731 N N . ASP A 1 93 ? 13.834 4.354 -3.263 1.00 91.06 93 ASP A N 1
ATOM 732 C CA . ASP A 1 93 ? 13.784 5.357 -2.210 1.00 91.06 93 ASP A CA 1
ATOM 733 C C . ASP A 1 93 ? 12.778 6.452 -2.597 1.00 91.06 93 ASP A C 1
ATOM 735 O O . ASP A 1 93 ? 12.709 6.858 -3.757 1.00 91.06 93 ASP A O 1
ATOM 739 N N . ARG A 1 94 ? 12.008 6.955 -1.621 1.00 89.69 94 ARG A N 1
ATOM 740 C CA . ARG A 1 94 ? 11.005 8.023 -1.825 1.00 89.69 94 ARG A CA 1
ATOM 741 C C . ARG A 1 94 ? 9.963 7.702 -2.913 1.00 89.69 94 ARG A C 1
ATOM 743 O O . ARG A 1 94 ? 9.524 8.606 -3.625 1.00 89.69 94 ARG A O 1
ATOM 750 N N . ASN A 1 95 ? 9.549 6.437 -3.028 1.00 95.12 95 ASN A N 1
ATOM 751 C CA . ASN A 1 95 ? 8.393 6.077 -3.849 1.00 95.12 95 ASN A CA 1
ATOM 752 C C . ASN A 1 95 ? 7.170 6.869 -3.365 1.00 95.12 95 ASN A C 1
ATOM 754 O O . ASN A 1 95 ? 6.860 6.806 -2.186 1.00 95.12 95 ASN A O 1
ATOM 758 N N . ARG A 1 96 ? 6.498 7.622 -4.243 1.00 93.44 96 ARG A N 1
ATOM 759 C CA . ARG A 1 96 ? 5.287 8.405 -3.913 1.00 93.44 96 ARG A CA 1
ATOM 760 C C . ARG A 1 96 ? 4.004 7.569 -3.901 1.00 93.44 96 ARG A C 1
ATOM 762 O O . ARG A 1 96 ? 2.971 8.063 -3.466 1.00 93.44 96 ARG A O 1
ATOM 769 N N . PHE A 1 97 ? 4.074 6.354 -4.435 1.00 95.31 97 PHE A N 1
ATOM 770 C CA . PHE A 1 97 ? 2.972 5.397 -4.521 1.00 95.31 97 PHE A CA 1
ATOM 771 C C . PHE A 1 97 ? 3.156 4.249 -3.524 1.00 95.31 97 PHE A C 1
ATOM 773 O O . PHE A 1 97 ? 2.582 3.185 -3.703 1.00 95.31 97 PHE A O 1
ATOM 780 N N . ASP A 1 98 ? 4.020 4.436 -2.521 1.00 97.12 98 ASP A N 1
ATOM 781 C CA . ASP A 1 98 ? 4.240 3.420 -1.503 1.00 97.12 98 ASP A CA 1
ATOM 782 C C . ASP A 1 98 ? 3.013 3.254 -0.610 1.00 97.12 98 ASP A C 1
ATOM 784 O O . ASP A 1 98 ? 2.293 4.220 -0.334 1.00 97.12 98 ASP A O 1
ATOM 788 N N . GLU A 1 99 ? 2.807 2.031 -0.143 1.00 97.19 99 GLU A N 1
ATOM 789 C CA . GLU A 1 99 ? 1.672 1.682 0.697 1.00 97.19 99 GLU A CA 1
ATOM 790 C C . GLU A 1 99 ? 2.000 0.480 1.583 1.00 97.19 99 GLU A C 1
ATOM 792 O O . GLU A 1 99 ? 2.943 -0.266 1.314 1.00 97.19 99 GLU A O 1
ATOM 797 N N . VAL A 1 100 ? 1.205 0.294 2.631 1.00 97.62 100 VAL A N 1
ATOM 798 C CA . VAL A 1 100 ? 1.187 -0.926 3.443 1.00 97.62 100 VAL A CA 1
ATOM 799 C C . VAL A 1 100 ? -0.257 -1.389 3.612 1.00 97.62 100 VAL A C 1
ATOM 801 O O . VAL A 1 100 ? -1.145 -0.581 3.878 1.00 97.62 100 VAL A O 1
ATOM 804 N N . GLU A 1 101 ? -0.508 -2.684 3.431 1.00 96.25 101 GLU A N 1
ATOM 805 C CA . GLU A 1 101 ? -1.840 -3.272 3.609 1.00 96.25 101 GLU A CA 1
ATOM 806 C C . GLU A 1 101 ? -2.167 -3.396 5.104 1.00 96.25 101 GLU A C 1
ATOM 808 O O . GLU A 1 101 ? -1.432 -4.035 5.859 1.00 96.25 101 GLU A O 1
ATOM 813 N N . LEU A 1 102 ? -3.295 -2.821 5.528 1.00 96.62 102 LEU A N 1
ATOM 814 C CA . LEU A 1 102 ? -3.881 -3.020 6.849 1.00 96.62 102 LEU A CA 1
ATOM 815 C C . LEU A 1 102 ? -5.129 -3.896 6.724 1.00 96.62 102 LEU A C 1
ATOM 817 O O . LEU A 1 102 ? -6.069 -3.559 6.003 1.00 96.62 102 LEU A O 1
ATOM 821 N N . ARG A 1 103 ? -5.159 -5.012 7.457 1.00 96.06 103 ARG A N 1
ATOM 822 C CA . ARG A 1 103 ? -6.339 -5.881 7.543 1.00 96.06 103 ARG A CA 1
ATOM 823 C C . ARG A 1 103 ? -7.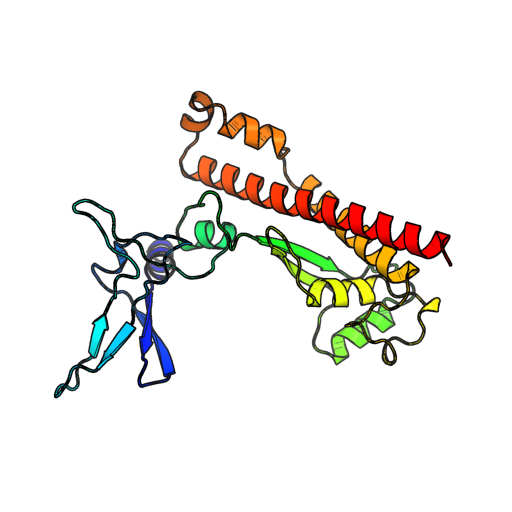157 -5.542 8.774 1.00 96.06 103 ARG A C 1
ATOM 825 O O . ARG A 1 103 ? -6.636 -5.568 9.883 1.00 96.06 103 ARG A O 1
ATOM 832 N N . VAL A 1 104 ? -8.440 -5.275 8.568 1.00 96.31 104 VAL A N 1
ATOM 833 C CA . VAL A 1 104 ? -9.399 -4.931 9.621 1.00 96.31 104 VAL A CA 1
ATOM 834 C C . VAL A 1 104 ? -10.494 -5.987 9.634 1.00 96.31 104 VAL A C 1
ATOM 836 O O . VAL A 1 104 ? -10.979 -6.385 8.574 1.00 96.31 104 VAL A O 1
ATOM 839 N N . SER A 1 105 ? -10.871 -6.452 10.823 1.00 96.31 105 SER A N 1
ATOM 840 C CA . SER A 1 105 ? -11.941 -7.438 11.007 1.00 96.31 105 SER A CA 1
ATOM 841 C C . SER A 1 105 ? -12.934 -6.976 12.065 1.00 96.31 105 SER A C 1
ATOM 843 O O . SER A 1 105 ? -12.549 -6.270 12.995 1.00 96.31 105 SER A O 1
ATOM 845 N N . LEU A 1 106 ? -14.193 -7.397 11.937 1.00 96.94 106 LEU A N 1
ATOM 846 C CA . LEU A 1 106 ? -15.169 -7.282 13.022 1.00 96.94 106 LEU A CA 1
ATOM 847 C C . LEU A 1 106 ? -14.719 -8.111 14.233 1.00 96.94 106 LEU A C 1
ATOM 849 O O . LEU A 1 106 ? -14.281 -9.251 14.073 1.00 96.94 106 LEU A O 1
ATOM 853 N N . ALA A 1 107 ? -14.860 -7.543 15.429 1.00 95.12 107 ALA A N 1
ATOM 854 C CA . ALA A 1 107 ? -14.580 -8.234 16.680 1.00 95.12 107 ALA A CA 1
ATOM 855 C C . ALA A 1 107 ? -15.709 -9.231 16.990 1.00 95.12 107 ALA A C 1
ATOM 857 O O . ALA A 1 107 ? -16.874 -8.846 17.027 1.00 95.12 107 ALA A O 1
ATOM 858 N N . GLU A 1 108 ? -15.382 -10.511 17.178 1.00 95.00 108 GLU A N 1
ATOM 859 C CA . GLU A 1 108 ? -16.379 -11.580 17.383 1.00 95.00 108 GLU A CA 1
ATOM 860 C C . GLU A 1 108 ? -17.172 -11.435 18.691 1.00 95.00 108 GLU A C 1
ATOM 862 O O . GLU A 1 108 ? -18.268 -11.977 18.815 1.00 95.00 108 GLU A O 1
ATOM 867 N N . ASP A 1 109 ? -16.636 -10.697 19.662 1.00 95.25 109 ASP A N 1
ATOM 868 C CA . ASP A 1 109 ? -17.272 -10.375 20.939 1.00 95.25 109 ASP A CA 1
ATOM 869 C C . ASP A 1 109 ? -18.126 -9.094 20.896 1.00 95.25 109 ASP A C 1
ATOM 871 O O . ASP A 1 109 ? -18.717 -8.710 21.909 1.00 95.25 109 ASP A O 1
ATOM 875 N N . ASP A 1 110 ? -18.243 -8.445 19.732 1.00 95.12 110 ASP A N 1
ATOM 876 C CA . ASP A 1 110 ? -19.105 -7.281 19.540 1.00 95.12 110 ASP A CA 1
ATOM 877 C C . ASP A 1 110 ? -20.588 -7.653 19.759 1.00 95.12 110 ASP A C 1
ATOM 879 O O . ASP A 1 110 ? -21.115 -8.537 19.076 1.00 95.12 110 ASP A O 1
ATOM 883 N N . PRO A 1 111 ? -21.328 -6.953 20.642 1.00 95.00 111 PRO A N 1
ATOM 884 C CA . PRO A 1 111 ? -22.753 -7.211 20.864 1.00 95.00 111 PRO A CA 1
ATOM 885 C C . PRO A 1 111 ? -23.634 -7.110 19.607 1.00 95.00 111 PRO A C 1
ATOM 887 O O . PRO A 1 111 ? -24.746 -7.637 19.595 1.00 95.00 111 PRO A O 1
ATOM 890 N N . ARG A 1 112 ? -23.172 -6.407 18.566 1.00 95.19 112 ARG A N 1
ATOM 891 C CA . ARG A 1 112 ? -23.836 -6.251 17.263 1.00 95.19 112 ARG A CA 1
ATOM 892 C C . ARG A 1 112 ? -23.172 -7.083 16.162 1.00 95.19 112 ARG A C 1
ATOM 894 O O . ARG A 1 112 ? -23.447 -6.827 14.991 1.00 95.19 112 ARG A O 1
ATOM 901 N N . TYR A 1 113 ? -22.311 -8.049 16.496 1.00 96.81 113 TYR A N 1
ATOM 902 C CA . TYR A 1 113 ? -21.544 -8.822 15.515 1.00 96.81 113 TYR A CA 1
ATOM 903 C C . TYR A 1 113 ? -22.429 -9.409 14.409 1.00 96.81 113 TYR A C 1
ATOM 905 O O . TYR A 1 113 ? -22.225 -9.096 13.237 1.00 96.81 113 TYR A O 1
ATOM 913 N N . ASP A 1 114 ? -23.468 -10.169 14.770 1.00 97.06 114 ASP A N 1
ATOM 914 C CA . ASP A 1 114 ? -24.366 -10.808 13.798 1.00 97.06 114 ASP A CA 1
ATOM 915 C C . ASP A 1 114 ? -25.074 -9.787 12.890 1.00 97.06 114 ASP A C 1
ATOM 917 O O . ASP A 1 114 ? -25.204 -9.999 11.683 1.00 97.06 114 ASP A O 1
ATOM 921 N N . GLU A 1 115 ? -25.485 -8.644 13.451 1.00 97.06 115 GLU A N 1
ATOM 922 C CA . GLU A 1 115 ? -26.121 -7.554 12.702 1.00 97.06 115 GLU A CA 1
ATOM 923 C C . GLU A 1 115 ? -25.141 -6.925 11.698 1.00 97.06 115 GLU A C 1
ATOM 925 O O . GLU A 1 115 ? -25.492 -6.708 10.537 1.00 97.06 115 GLU A O 1
ATOM 930 N N . LYS A 1 116 ? -23.895 -6.669 12.121 1.00 97.69 116 LYS A N 1
ATOM 931 C CA . LYS A 1 116 ? -22.834 -6.108 11.270 1.00 97.69 116 LYS A CA 1
ATOM 932 C C . LYS A 1 116 ? -22.414 -7.085 10.172 1.00 97.69 116 LYS A C 1
ATOM 934 O O . LYS A 1 116 ? -22.212 -6.666 9.033 1.00 97.69 116 LYS A O 1
ATOM 939 N N . VAL A 1 117 ? -22.325 -8.381 10.478 1.00 97.94 117 VAL A N 1
ATOM 940 C CA . VAL A 1 117 ? -22.024 -9.435 9.496 1.00 97.94 117 VAL A CA 1
ATOM 941 C C . VAL A 1 117 ? -23.118 -9.520 8.432 1.00 97.94 117 VAL A C 1
ATOM 943 O O . VAL A 1 117 ? -22.803 -9.573 7.241 1.00 97.94 117 VAL A O 1
ATOM 946 N N . GLU A 1 118 ? -24.392 -9.510 8.832 1.00 97.00 118 GLU A N 1
ATOM 947 C CA . GLU A 1 118 ? -25.508 -9.532 7.881 1.00 97.00 118 GLU A CA 1
ATOM 948 C C . GLU A 1 118 ? -25.549 -8.257 7.030 1.00 97.00 118 GLU A C 1
ATOM 950 O O . GLU A 1 118 ? -25.731 -8.325 5.812 1.00 97.00 118 GLU A O 1
ATOM 955 N N . PHE A 1 119 ? -25.286 -7.096 7.637 1.00 96.19 119 PHE A N 1
ATOM 956 C CA . PHE A 1 119 ? -25.171 -5.833 6.913 1.00 96.19 119 PHE A CA 1
ATOM 957 C C . PHE A 1 119 ? -24.076 -5.893 5.838 1.00 96.19 119 PHE A C 1
ATOM 959 O O . PHE A 1 119 ? -24.351 -5.592 4.675 1.00 96.19 119 PHE A O 1
ATOM 966 N N . LEU A 1 120 ? -22.867 -6.355 6.179 1.00 96.50 120 LEU A N 1
ATOM 967 C CA . LEU A 1 120 ? -21.768 -6.512 5.217 1.00 96.50 120 LEU A CA 1
ATOM 968 C C . LEU A 1 120 ? -22.130 -7.474 4.083 1.00 96.50 120 LEU A C 1
ATOM 970 O O . LEU A 1 120 ? -21.915 -7.156 2.912 1.00 96.50 120 LEU A O 1
ATOM 974 N N . ARG A 1 121 ? -22.752 -8.612 4.409 1.00 96.69 121 ARG A N 1
ATOM 975 C CA . ARG A 1 121 ? -23.212 -9.590 3.416 1.00 96.69 121 ARG A CA 1
ATOM 976 C C . ARG A 1 121 ? -24.195 -8.972 2.422 1.00 96.69 121 ARG A C 1
ATOM 978 O O . ARG A 1 121 ? -24.086 -9.237 1.226 1.00 96.69 121 ARG A O 1
ATOM 985 N N . SER A 1 122 ? -25.111 -8.124 2.894 1.00 95.00 122 SER A N 1
ATOM 986 C CA . SER A 1 122 ? -26.113 -7.463 2.047 1.00 95.00 122 SER A CA 1
ATOM 987 C C . SER A 1 122 ? -25.507 -6.520 0.997 1.00 95.00 122 SER A C 1
ATOM 989 O O . SER A 1 122 ? -26.098 -6.326 -0.064 1.00 95.00 122 SER A O 1
ATOM 991 N N . VAL A 1 123 ? -24.307 -5.988 1.258 1.00 92.69 123 VAL A N 1
ATOM 992 C CA . VAL A 1 123 ? -23.559 -5.110 0.341 1.00 92.69 123 VAL A CA 1
ATOM 993 C C . VAL A 1 123 ? -22.395 -5.823 -0.359 1.00 92.69 123 VAL A C 1
ATOM 995 O O . VAL A 1 123 ? -21.585 -5.179 -1.021 1.00 92.69 123 VAL A O 1
ATOM 998 N N . GLY A 1 124 ? -22.306 -7.153 -0.243 1.00 95.06 124 GLY A N 1
ATOM 999 C CA . GLY A 1 124 ? -21.278 -7.958 -0.908 1.00 95.06 124 GLY A CA 1
ATOM 1000 C C . GLY A 1 124 ? -19.887 -7.871 -0.274 1.00 95.06 124 GLY A C 1
ATOM 1001 O O . GLY A 1 124 ? -18.900 -8.195 -0.932 1.00 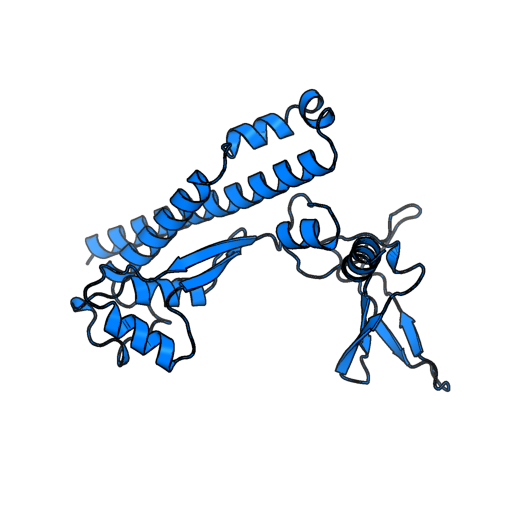95.06 124 GLY A O 1
ATOM 1002 N N . LEU A 1 125 ? -19.795 -7.445 0.987 1.00 95.94 125 LEU A N 1
ATOM 1003 C CA . LEU A 1 125 ? -18.549 -7.356 1.744 1.00 95.94 125 LEU A CA 1
ATOM 1004 C C . LEU A 1 125 ? -18.435 -8.492 2.771 1.00 95.94 125 LEU A C 1
ATOM 1006 O O . LEU A 1 125 ? -19.417 -9.076 3.226 1.00 95.94 125 LEU A O 1
ATOM 1010 N N . THR A 1 126 ? -17.198 -8.800 3.149 1.00 96.94 126 THR A N 1
ATOM 1011 C CA . THR A 1 126 ? -16.839 -9.772 4.186 1.00 96.94 126 THR A CA 1
ATOM 1012 C C . THR A 1 126 ? -16.504 -9.089 5.517 1.00 96.94 126 THR A C 1
ATOM 1014 O O . THR A 1 126 ? -16.066 -7.936 5.498 1.00 96.94 126 THR A O 1
ATOM 1017 N N . PRO A 1 127 ? -16.635 -9.796 6.661 1.00 97.12 127 PRO A N 1
ATOM 1018 C CA . PRO A 1 127 ? -16.275 -9.287 7.995 1.00 97.12 127 PRO A CA 1
ATOM 1019 C C . PRO A 1 127 ? -14.809 -8.887 8.161 1.00 97.12 127 PRO A C 1
ATOM 1021 O O . PRO A 1 127 ? -14.493 -8.116 9.060 1.00 97.12 127 PRO A O 1
ATOM 1024 N N . THR A 1 128 ? -13.931 -9.403 7.301 1.00 97.56 128 THR A N 1
ATOM 1025 C CA . THR A 1 128 ? -12.527 -9.008 7.192 1.00 97.56 128 THR A CA 1
ATOM 1026 C C . THR A 1 128 ? -12.306 -8.330 5.851 1.00 97.56 128 THR A C 1
ATOM 1028 O O . THR A 1 128 ? -12.694 -8.878 4.817 1.00 97.56 128 THR A O 1
ATOM 1031 N N . GLN A 1 129 ? -11.665 -7.167 5.868 1.00 97.19 129 GLN A N 1
ATOM 1032 C CA . GLN A 1 129 ? -11.298 -6.390 4.687 1.00 97.19 129 GLN A CA 1
ATOM 1033 C C . GLN A 1 129 ? -9.831 -5.964 4.769 1.00 97.19 129 GLN A C 1
ATOM 1035 O O . GLN A 1 129 ? -9.267 -5.834 5.856 1.00 97.19 129 GLN A O 1
ATOM 1040 N N . ALA A 1 130 ? -9.215 -5.752 3.610 1.00 96.56 130 ALA A N 1
ATOM 1041 C CA . ALA A 1 130 ? -7.852 -5.254 3.485 1.00 96.56 130 ALA A CA 1
ATOM 1042 C C . ALA A 1 130 ? -7.880 -3.865 2.844 1.00 96.56 130 ALA A C 1
ATOM 1044 O O . ALA A 1 130 ? -8.538 -3.668 1.822 1.00 96.56 130 ALA A O 1
ATOM 1045 N N . PHE A 1 131 ? -7.164 -2.915 3.437 1.00 97.56 131 PHE A N 1
ATOM 1046 C CA . PHE A 1 131 ? -7.122 -1.533 2.976 1.00 97.56 131 PHE A CA 1
ATOM 1047 C C . PHE A 1 131 ? -5.678 -1.046 2.845 1.00 97.56 131 PHE A C 1
ATOM 1049 O O . PHE A 1 131 ? -4.864 -1.315 3.731 1.00 97.56 131 PHE A O 1
ATOM 1056 N N . PRO A 1 132 ? -5.341 -0.295 1.785 1.00 96.94 132 PRO A N 1
ATOM 1057 C CA . PRO A 1 132 ? -4.026 0.312 1.666 1.00 96.94 132 PRO A CA 1
ATOM 1058 C C . PRO A 1 132 ? -3.918 1.548 2.568 1.00 96.94 132 PRO A C 1
ATOM 1060 O O . PRO A 1 132 ? -4.731 2.475 2.497 1.00 96.94 132 PRO A O 1
ATOM 1063 N N . LEU A 1 133 ? -2.871 1.593 3.387 1.00 97.88 133 LEU A N 1
ATOM 1064 C CA . LEU A 1 133 ? -2.391 2.818 4.014 1.00 97.88 133 LEU A CA 1
ATOM 1065 C C . LEU A 1 133 ? -1.318 3.424 3.118 1.00 97.88 133 LEU A C 1
ATOM 1067 O O . LEU A 1 133 ? -0.262 2.828 2.912 1.00 97.88 133 LEU A O 1
ATOM 1071 N N . LEU A 1 134 ? -1.589 4.613 2.591 1.00 95.94 134 LEU A N 1
ATOM 1072 C CA . LEU A 1 134 ? -0.663 5.358 1.747 1.00 95.94 134 LEU A CA 1
ATOM 1073 C C . LEU A 1 134 ? 0.251 6.227 2.621 1.00 95.94 134 LEU A C 1
ATOM 1075 O O . LEU A 1 134 ? -0.009 6.471 3.797 1.00 95.94 134 LEU A O 1
ATOM 1079 N N . ILE A 1 135 ? 1.325 6.747 2.028 1.00 94.12 135 ILE A N 1
ATOM 1080 C CA . ILE A 1 135 ? 2.376 7.520 2.721 1.00 94.12 135 ILE A CA 1
ATOM 1081 C C . ILE A 1 135 ? 1.848 8.662 3.595 1.00 94.12 135 ILE A C 1
ATOM 1083 O O . ILE A 1 135 ? 2.492 9.031 4.579 1.00 94.12 135 ILE A O 1
ATOM 1087 N N . ASP A 1 136 ? 0.756 9.298 3.194 1.00 89.94 136 ASP A N 1
ATOM 1088 C CA . ASP A 1 136 ? 0.212 10.492 3.833 1.00 89.94 136 ASP A CA 1
ATOM 1089 C C . ASP A 1 136 ? -1.307 10.474 3.996 1.00 89.94 136 ASP A C 1
ATOM 1091 O O . ASP A 1 136 ? -1.873 11.479 4.419 1.00 89.94 136 ASP A O 1
ATOM 1095 N N . ARG A 1 137 ? -1.963 9.360 3.663 1.00 92.38 137 ARG A N 1
ATOM 1096 C CA . ARG A 1 137 ? -3.421 9.255 3.683 1.00 92.38 137 ARG A CA 1
ATOM 1097 C C . ARG A 1 137 ? -3.879 7.806 3.776 1.00 92.38 137 ARG A C 1
ATOM 1099 O O . ARG A 1 137 ? -3.128 6.877 3.498 1.00 92.38 137 ARG A O 1
ATOM 1106 N N . TYR A 1 138 ? -5.148 7.635 4.088 1.00 95.12 138 TYR A N 1
ATOM 1107 C CA . TYR A 1 138 ? -5.874 6.373 4.020 1.00 95.12 138 TYR A CA 1
ATOM 1108 C C . TYR A 1 138 ? -7.121 6.554 3.155 1.00 95.12 138 TYR A C 1
ATOM 1110 O O . TYR A 1 138 ? -7.500 7.679 2.820 1.00 95.12 138 TYR A O 1
ATOM 1118 N N . SER A 1 139 ? -7.721 5.443 2.740 1.00 95.38 139 SER A N 1
ATOM 1119 C CA . SER A 1 139 ? -8.916 5.459 1.904 1.00 95.38 139 SER A CA 1
ATOM 1120 C C . SER A 1 139 ? -10.168 5.840 2.705 1.00 95.38 139 SER A C 1
ATOM 1122 O O . SER A 1 139 ? -10.248 5.610 3.915 1.00 95.38 139 SER A O 1
ATOM 1124 N N . ASN A 1 140 ? -11.169 6.409 2.028 1.00 95.44 140 ASN A N 1
ATOM 1125 C CA . ASN A 1 140 ? -12.463 6.697 2.656 1.00 95.44 140 ASN A CA 1
ATOM 1126 C C . ASN A 1 140 ? -13.175 5.398 3.043 1.00 95.44 140 ASN A C 1
ATOM 1128 O O . ASN A 1 140 ? -13.866 5.340 4.054 1.00 95.44 140 ASN A O 1
ATOM 1132 N N . GLU A 1 141 ? -12.969 4.349 2.253 1.00 96.56 141 GLU A N 1
ATOM 1133 C CA . GLU A 1 141 ? -13.511 3.015 2.459 1.00 96.56 141 GLU A CA 1
ATOM 1134 C C . GLU A 1 141 ? -13.001 2.402 3.771 1.00 96.56 141 GLU A C 1
ATOM 1136 O O . GLU A 1 141 ? -13.784 1.781 4.487 1.00 96.56 141 GLU A O 1
ATOM 1141 N N . LEU A 1 142 ? -11.730 2.634 4.137 1.00 97.88 142 LEU A N 1
ATOM 1142 C CA . LEU A 1 142 ? -11.195 2.211 5.436 1.00 97.88 142 LEU A CA 1
ATOM 1143 C C . LEU A 1 142 ? -11.950 2.888 6.584 1.00 97.88 142 LEU A C 1
ATOM 1145 O O . LEU A 1 142 ? -12.369 2.217 7.522 1.00 97.88 142 LEU A O 1
ATOM 1149 N N . VAL A 1 143 ? -12.151 4.206 6.504 1.00 97.69 143 VAL A N 1
ATOM 1150 C CA . VAL A 1 143 ? -12.852 4.969 7.550 1.00 97.69 143 VAL A CA 1
ATOM 1151 C C . VAL A 1 143 ? -14.318 4.545 7.643 1.00 97.69 143 VAL A C 1
ATOM 1153 O O . VAL A 1 143 ? -14.817 4.321 8.739 1.00 97.69 143 VAL A O 1
ATOM 1156 N N . GLN A 1 144 ? -15.001 4.361 6.511 1.00 97.25 144 GLN A N 1
ATOM 1157 C CA . GLN A 1 144 ? -16.379 3.856 6.466 1.00 97.25 144 GLN A CA 1
ATOM 1158 C C . GLN A 1 144 ? -16.499 2.476 7.120 1.00 97.25 144 GLN A C 1
ATOM 1160 O O . GLN A 1 144 ? -17.425 2.229 7.895 1.00 97.25 144 GLN A O 1
ATOM 1165 N N . PHE A 1 145 ? -15.551 1.584 6.830 1.00 98.00 145 PHE A N 1
ATOM 1166 C CA . PHE A 1 145 ? -15.524 0.253 7.420 1.00 98.00 145 PHE A CA 1
ATOM 1167 C C . PHE A 1 145 ? -15.241 0.307 8.924 1.00 98.00 145 PHE A C 1
ATOM 1169 O O . PHE A 1 145 ? -15.941 -0.338 9.698 1.00 98.00 145 PHE A O 1
ATOM 1176 N N . LEU A 1 146 ? -14.286 1.131 9.366 1.00 98.19 146 LEU A N 1
ATOM 1177 C CA . LEU A 1 146 ? -14.013 1.333 10.790 1.00 98.19 146 LEU A CA 1
ATOM 1178 C C . LEU A 1 146 ? -15.209 1.949 11.524 1.00 98.19 146 LEU A C 1
ATOM 1180 O O . LEU A 1 146 ? -15.512 1.523 12.632 1.00 98.19 146 LEU A O 1
ATOM 1184 N N . ARG A 1 147 ? -15.941 2.887 10.910 1.00 98.12 147 ARG A N 1
ATOM 1185 C CA . ARG A 1 147 ? -17.180 3.446 11.480 1.00 98.12 147 ARG A CA 1
ATOM 1186 C C . ARG A 1 147 ? -18.209 2.358 11.752 1.00 98.12 147 ARG A C 1
ATOM 1188 O O . ARG A 1 147 ? -18.829 2.365 12.814 1.00 98.12 147 ARG A O 1
ATOM 1195 N N . LEU A 1 148 ? -18.356 1.398 10.834 1.00 97.62 148 LEU A N 1
ATOM 1196 C CA . LEU A 1 148 ? -19.176 0.205 11.050 1.00 97.62 148 LEU A CA 1
ATOM 1197 C C . LEU A 1 148 ? -18.618 -0.663 12.186 1.00 97.62 148 LEU A C 1
ATOM 1199 O O . LEU A 1 148 ? -19.385 -1.052 13.066 1.00 97.62 148 LEU A O 1
ATOM 1203 N N . CYS A 1 149 ? -17.309 -0.939 12.206 1.00 97.38 149 CYS A N 1
ATOM 1204 C CA . CYS A 1 149 ? -16.670 -1.698 13.286 1.00 97.38 149 CYS A CA 1
ATOM 1205 C C . CYS A 1 149 ? -16.942 -1.062 14.655 1.00 97.38 149 CYS A C 1
ATOM 1207 O O . CYS A 1 149 ? -17.329 -1.762 15.583 1.00 97.38 149 CYS A O 1
ATOM 1209 N N . CYS A 1 150 ? -16.844 0.261 14.764 1.00 97.19 150 CYS A N 1
ATOM 1210 C CA . CYS A 1 150 ? -17.004 1.008 16.009 1.00 97.19 150 CYS A CA 1
ATOM 1211 C C . CYS A 1 150 ? -18.458 1.413 16.318 1.00 97.19 150 CYS A C 1
ATOM 1213 O O . CYS A 1 150 ? -18.709 2.023 17.356 1.00 97.19 150 CYS A O 1
ATOM 1215 N N . ALA A 1 151 ? -19.429 1.122 15.442 1.00 97.00 151 ALA A N 1
ATOM 1216 C CA . ALA A 1 151 ? -20.827 1.502 15.659 1.00 97.00 151 ALA A CA 1
ATOM 1217 C C . ALA A 1 151 ? -21.431 0.734 16.843 1.00 97.00 151 ALA A C 1
ATOM 1219 O O . ALA A 1 151 ? -21.409 -0.499 16.886 1.00 97.00 151 ALA A O 1
ATOM 1220 N N . THR A 1 152 ? -22.017 1.460 17.788 1.00 95.44 152 THR A N 1
ATOM 1221 C CA . THR A 1 152 ? -22.617 0.918 19.012 1.00 95.44 152 THR A CA 1
ATOM 1222 C C . THR A 1 152 ? -24.141 0.969 18.941 1.00 95.44 152 THR A C 1
ATOM 1224 O O . THR A 1 152 ? -24.712 1.545 18.018 1.00 95.44 152 THR A O 1
ATOM 1227 N N . LEU A 1 153 ? -24.846 0.378 19.912 1.00 93.25 153 LEU A N 1
ATOM 1228 C CA . LEU A 1 153 ? -26.314 0.476 19.988 1.00 93.25 153 LEU A CA 1
ATOM 1229 C C . LEU A 1 153 ? -26.810 1.928 20.141 1.00 93.25 153 LEU A C 1
ATOM 1231 O O . LEU A 1 153 ? -27.926 2.229 19.722 1.00 93.25 153 LEU A O 1
ATOM 1235 N N . ALA A 1 154 ? -25.989 2.825 20.703 1.00 93.88 154 ALA A N 1
ATOM 1236 C CA . ALA A 1 154 ? -26.335 4.234 20.895 1.00 93.88 154 ALA A CA 1
ATOM 1237 C C . ALA A 1 154 ? -26.407 5.020 19.575 1.00 93.88 154 ALA A C 1
ATOM 1239 O O . ALA A 1 154 ? -27.154 5.991 19.490 1.00 93.88 154 ALA A O 1
ATOM 1240 N N . ASP A 1 155 ? -25.687 4.575 18.540 1.00 94.38 155 ASP A N 1
ATOM 1241 C CA . ASP A 1 155 ? -25.685 5.211 17.217 1.00 94.38 155 ASP A CA 1
ATOM 1242 C C . ASP A 1 155 ? -26.964 4.892 16.411 1.00 94.38 155 ASP A C 1
ATOM 1244 O O . ASP A 1 155 ? -27.238 5.511 15.387 1.00 94.38 155 ASP A O 1
ATOM 1248 N N . GLY A 1 156 ? -27.793 3.953 16.884 1.00 92.62 156 GLY A N 1
ATOM 1249 C CA . GLY A 1 156 ? -29.059 3.581 16.253 1.00 92.62 156 GLY A CA 1
ATOM 1250 C C . GLY A 1 156 ? -28.951 2.421 15.248 1.00 92.62 156 GLY A C 1
ATOM 1251 O O . GLY A 1 156 ? -27.957 1.689 15.221 1.00 92.62 156 GLY A O 1
ATOM 1252 N N . PRO A 1 157 ? -30.004 2.161 14.453 1.00 93.50 157 PRO A N 1
ATOM 1253 C CA . PRO A 1 157 ? -30.045 1.031 13.518 1.00 93.50 157 PRO A CA 1
ATOM 1254 C C . PRO A 1 157 ? -29.035 1.178 12.370 1.00 93.50 157 PRO A C 1
ATOM 1256 O O . PRO A 1 157 ? -29.005 2.229 11.725 1.00 93.50 157 PRO A O 1
ATOM 1259 N N . LEU A 1 158 ? -28.282 0.115 12.038 1.00 92.12 158 LEU A N 1
ATOM 1260 C CA . LEU A 1 158 ? -27.222 0.180 11.014 1.00 92.12 158 LEU A CA 1
ATOM 1261 C C . LEU A 1 158 ? -27.734 0.656 9.648 1.00 92.12 158 LEU A C 1
ATOM 1263 O O . LEU A 1 158 ? -27.089 1.467 8.995 1.00 92.12 158 LEU A O 1
ATOM 1267 N N . GLY A 1 159 ? -28.933 0.222 9.245 1.00 89.75 159 GLY A N 1
ATOM 1268 C CA . GLY A 1 159 ? -29.537 0.611 7.964 1.00 89.75 159 GLY A CA 1
ATOM 1269 C C . GLY A 1 159 ? -29.900 2.097 7.839 1.00 89.75 159 GLY A C 1
ATOM 1270 O O . GLY A 1 159 ? -30.204 2.554 6.741 1.00 89.75 159 GLY A O 1
ATOM 1271 N N . SER A 1 160 ? -29.882 2.855 8.940 1.00 91.12 160 SER A N 1
ATOM 1272 C CA . SER A 1 160 ? -30.115 4.307 8.933 1.00 91.12 160 SER A CA 1
ATOM 1273 C C . SER A 1 160 ? -28.826 5.134 8.926 1.00 91.12 160 SER A C 1
ATOM 1275 O O . SER A 1 160 ? -28.871 6.334 8.646 1.00 91.12 160 SER A O 1
ATOM 1277 N N . LEU A 1 161 ? -27.684 4.502 9.213 1.00 93.19 161 LEU A N 1
ATOM 1278 C CA . LEU A 1 161 ? -26.393 5.166 9.321 1.00 93.19 161 LEU A CA 1
ATOM 1279 C C . LEU A 1 161 ? -25.818 5.485 7.941 1.00 93.19 161 LEU A C 1
ATOM 1281 O O . LEU A 1 161 ? -25.879 4.686 7.006 1.00 93.19 161 LEU A O 1
ATOM 1285 N N . ARG A 1 162 ? -25.213 6.669 7.825 1.00 93.38 162 ARG A N 1
ATOM 1286 C CA . ARG A 1 162 ? -24.457 7.085 6.643 1.00 93.38 162 ARG A CA 1
ATOM 1287 C C . ARG A 1 162 ? -22.974 7.020 6.959 1.00 93.38 162 ARG A C 1
ATOM 1289 O O . ARG A 1 162 ? -22.412 7.984 7.452 1.00 93.38 162 ARG A O 1
ATOM 1296 N N . PHE A 1 163 ? -22.332 5.905 6.625 1.00 94.62 163 PHE A N 1
ATOM 1297 C CA . PHE A 1 163 ? -20.911 5.692 6.927 1.00 94.62 163 PHE A CA 1
ATOM 1298 C C . PHE A 1 163 ? -19.961 6.655 6.193 1.00 94.62 163 PHE A C 1
ATOM 1300 O O . PHE A 1 163 ? -18.805 6.779 6.588 1.00 94.62 163 PHE A O 1
ATOM 1307 N N . ASN A 1 164 ? -20.429 7.360 5.155 1.00 94.50 164 ASN A N 1
ATOM 1308 C CA . ASN A 1 164 ? -19.655 8.404 4.470 1.00 94.50 164 ASN A CA 1
ATOM 1309 C C . ASN A 1 164 ? -19.419 9.637 5.352 1.00 94.50 164 ASN A C 1
ATOM 1311 O O . ASN A 1 164 ? -18.384 10.290 5.222 1.00 94.50 164 ASN A O 1
ATOM 1315 N N . ASP A 1 165 ? -20.341 9.913 6.270 1.00 94.31 165 ASP A N 1
ATOM 1316 C CA . ASP A 1 165 ? -20.299 11.063 7.163 1.00 94.31 165 ASP A CA 1
ATOM 1317 C C . ASP A 1 165 ? -19.950 10.610 8.593 1.00 94.31 165 ASP A C 1
ATOM 1319 O O . ASP A 1 165 ? -20.178 9.446 8.939 1.00 94.31 165 ASP A O 1
ATOM 1323 N N . PRO A 1 166 ? -19.395 11.499 9.436 1.00 95.31 166 PRO A N 1
ATOM 1324 C CA . PRO A 1 166 ? -19.214 11.208 10.852 1.00 95.31 166 PRO A CA 1
ATOM 1325 C C . PRO A 1 166 ? -20.528 10.798 11.528 1.00 95.31 166 PRO A C 1
ATOM 1327 O O . PRO A 1 166 ? -21.525 11.513 11.417 1.00 95.31 166 PRO A O 1
ATOM 1330 N N . ILE A 1 167 ? -20.530 9.665 12.239 1.00 95.62 167 ILE A N 1
ATOM 1331 C CA . ILE A 1 167 ? -21.742 9.135 12.896 1.00 95.62 167 ILE A CA 1
ATOM 1332 C C . ILE A 1 167 ? -22.008 9.872 14.211 1.00 95.62 167 ILE A C 1
ATOM 1334 O O . ILE A 1 167 ? -23.080 10.432 14.434 1.00 95.62 167 ILE A O 1
ATOM 1338 N N . SER A 1 168 ? -21.013 9.874 15.091 1.00 94.94 168 SER A N 1
ATOM 1339 C CA . SER A 1 168 ? -21.030 10.550 16.383 1.00 94.94 168 SER A CA 1
ATOM 1340 C C . SER A 1 168 ? -19.591 10.840 16.797 1.00 94.94 168 SER A C 1
ATOM 1342 O O . SER A 1 168 ? -18.669 10.163 16.344 1.00 94.94 168 SER A O 1
ATOM 1344 N N . VAL A 1 169 ? -19.366 11.827 17.670 1.00 95.50 169 VAL A N 1
ATOM 1345 C CA . VAL A 1 169 ? -17.995 12.133 18.122 1.00 95.50 169 VAL A CA 1
ATOM 1346 C C . VAL A 1 169 ? -17.367 10.929 18.829 1.00 95.50 169 VAL A C 1
ATOM 1348 O O . VAL A 1 169 ? -16.199 10.630 18.608 1.00 95.50 169 VAL A O 1
ATOM 1351 N N . SER A 1 170 ? -18.157 10.189 19.616 1.00 95.94 170 SER A N 1
ATOM 1352 C CA . SER A 1 170 ? -17.693 8.960 20.269 1.00 95.94 170 SER A CA 1
ATOM 1353 C C . SER A 1 170 ? -17.302 7.880 19.258 1.00 95.94 170 SER A C 1
ATOM 1355 O O . SER A 1 170 ? -16.322 7.176 19.487 1.00 95.94 170 SER A O 1
ATOM 1357 N N . ASN A 1 171 ? -18.046 7.743 18.155 1.00 97.38 171 ASN A N 1
ATOM 1358 C CA . ASN A 1 171 ? -17.710 6.798 17.095 1.00 97.38 171 ASN A CA 1
ATOM 1359 C C . ASN A 1 171 ? -16.430 7.218 16.358 1.00 97.38 171 ASN A C 1
ATOM 1361 O O . ASN A 1 171 ? -15.554 6.382 16.180 1.00 97.38 171 ASN A O 1
ATOM 1365 N N . GLU A 1 172 ? -16.270 8.497 16.002 1.00 97.56 172 GLU A N 1
ATOM 1366 C CA . GLU A 1 172 ? -15.055 8.968 15.317 1.00 97.56 172 GLU A CA 1
ATOM 1367 C C . GLU A 1 172 ? -13.799 8.812 16.186 1.00 97.56 172 GLU A C 1
ATOM 1369 O O . GLU A 1 172 ? -12.761 8.384 15.686 1.00 97.56 172 GLU A O 1
ATOM 1374 N N . VAL A 1 173 ? -13.886 9.091 17.493 1.00 97.94 173 VAL A N 1
ATOM 1375 C CA . VAL A 1 173 ? -12.772 8.827 18.419 1.00 97.94 173 VAL A CA 1
ATOM 1376 C C . VAL A 1 173 ? -12.423 7.337 18.413 1.00 97.94 173 VAL A C 1
ATOM 1378 O O . VAL A 1 173 ? -11.264 6.992 18.194 1.00 97.94 173 VAL A O 1
ATOM 1381 N N . ALA A 1 174 ? -13.420 6.454 18.541 1.00 97.88 174 ALA A N 1
ATOM 1382 C CA . ALA A 1 174 ? -13.203 5.008 18.506 1.00 97.88 174 ALA A CA 1
ATOM 1383 C C . ALA A 1 174 ? -12.606 4.523 17.168 1.00 97.88 174 ALA A C 1
ATOM 1385 O O . ALA A 1 174 ? -11.771 3.621 17.162 1.00 97.88 174 ALA A O 1
ATOM 1386 N N . VAL A 1 175 ? -12.978 5.138 16.039 1.00 98.31 175 VAL A N 1
ATOM 1387 C CA . VAL A 1 175 ? -12.415 4.845 14.709 1.00 98.31 175 VAL A CA 1
ATOM 1388 C C . VAL A 1 175 ? -10.918 5.135 14.664 1.00 98.31 175 VAL A C 1
ATOM 1390 O O . VAL A 1 175 ? -10.138 4.288 14.220 1.00 98.31 175 VAL A O 1
ATOM 1393 N N . PHE A 1 176 ? -10.500 6.315 15.126 1.00 98.31 176 PHE A N 1
ATOM 1394 C CA . PHE A 1 176 ? -9.085 6.686 15.129 1.00 98.31 176 PHE A CA 1
ATOM 1395 C C . PHE A 1 176 ? -8.283 5.921 16.182 1.00 98.31 176 PHE A C 1
ATOM 1397 O O . PHE A 1 176 ? -7.122 5.590 15.935 1.00 98.31 176 PHE A O 1
ATOM 1404 N N . GLU A 1 177 ? -8.888 5.573 17.319 1.00 98.25 177 GLU A N 1
ATOM 1405 C CA . GLU A 1 177 ? -8.273 4.681 18.302 1.00 98.25 177 GLU A CA 1
ATOM 1406 C C . GLU A 1 177 ? -8.050 3.279 17.729 1.00 98.25 177 GLU A C 1
ATOM 1408 O O . GLU A 1 177 ? -6.934 2.766 17.821 1.00 98.25 177 GLU A O 1
ATOM 1413 N N . ALA A 1 178 ? -9.055 2.704 17.060 1.00 97.75 178 ALA A N 1
ATOM 1414 C CA . ALA A 1 178 ? -8.953 1.398 16.416 1.00 97.75 178 ALA A CA 1
ATOM 1415 C C . ALA A 1 178 ? -7.912 1.393 15.285 1.00 97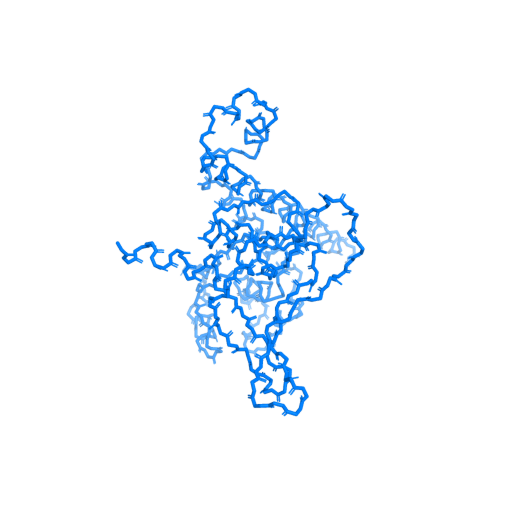.75 178 ALA A C 1
ATOM 1417 O O . ALA A 1 178 ? -7.123 0.454 15.168 1.00 97.75 178 ALA A O 1
ATOM 1418 N N . LEU A 1 179 ? -7.852 2.454 14.470 1.00 98.38 179 LEU A N 1
ATOM 1419 C CA . LEU A 1 179 ? -6.828 2.586 13.429 1.00 98.38 179 LEU A CA 1
ATOM 1420 C C . LEU A 1 179 ? -5.421 2.697 14.032 1.00 98.38 179 LEU A C 1
ATOM 1422 O O . LEU A 1 179 ? -4.491 2.037 13.558 1.00 98.38 179 LEU A O 1
ATOM 1426 N N . ARG A 1 180 ? -5.259 3.498 15.092 1.00 98.19 180 ARG A N 1
ATOM 1427 C CA . ARG A 1 180 ? -3.996 3.632 15.828 1.00 98.19 180 ARG A CA 1
ATOM 1428 C C . ARG A 1 180 ? -3.551 2.297 16.418 1.00 98.19 180 ARG A C 1
ATOM 1430 O O . ARG A 1 180 ? -2.390 1.923 16.259 1.00 98.19 180 ARG A O 1
ATOM 1437 N N . GLU A 1 181 ? -4.454 1.583 17.083 1.00 97.50 181 GLU A N 1
ATOM 1438 C CA . GLU A 1 181 ? -4.185 0.269 17.666 1.00 97.50 181 GLU A CA 1
ATOM 1439 C C . GLU A 1 181 ? -3.812 -0.749 16.586 1.00 97.50 181 GLU A C 1
ATOM 1441 O O . GLU A 1 181 ? -2.772 -1.395 16.697 1.00 97.50 181 GLU A O 1
ATOM 1446 N N . GLY A 1 182 ? -4.567 -0.812 15.487 1.00 97.19 182 GLY A N 1
ATOM 1447 C CA . GLY A 1 182 ? -4.253 -1.673 14.347 1.00 97.19 182 GLY A CA 1
ATOM 1448 C C . GLY A 1 182 ? -2.865 -1.399 13.759 1.00 97.19 182 GLY A C 1
ATOM 1449 O O . GLY A 1 182 ? -2.126 -2.332 13.446 1.00 97.19 182 GLY A O 1
ATOM 1450 N N . CYS A 1 183 ? -2.460 -0.128 13.671 1.00 98.25 183 CYS A N 1
ATOM 1451 C CA . CYS A 1 183 ? -1.110 0.235 13.239 1.00 98.25 183 CYS A CA 1
ATOM 1452 C C . CYS A 1 183 ? -0.031 -0.210 14.241 1.00 98.25 183 CYS A C 1
ATOM 1454 O O . CYS A 1 183 ? 1.028 -0.669 13.815 1.00 98.25 183 CYS A O 1
ATOM 1456 N N . ASN A 1 184 ? -0.279 -0.094 15.549 1.00 98.12 184 ASN A N 1
ATOM 1457 C CA . ASN A 1 184 ? 0.648 -0.570 16.582 1.00 98.12 184 ASN A CA 1
ATOM 1458 C C . ASN A 1 184 ? 0.791 -2.097 16.550 1.00 98.12 184 ASN A C 1
ATOM 1460 O O . ASN A 1 184 ? 1.912 -2.597 16.499 1.00 98.12 184 ASN A O 1
ATOM 1464 N N . LEU A 1 185 ? -0.320 -2.831 16.463 1.00 97.06 185 LEU A N 1
ATOM 1465 C CA . LEU A 1 185 ? -0.313 -4.290 16.326 1.00 97.06 185 LEU A CA 1
ATOM 1466 C C . LEU A 1 185 ? 0.424 -4.737 15.057 1.00 97.06 185 LEU A C 1
ATOM 1468 O O . LEU A 1 185 ? 1.160 -5.721 15.077 1.00 97.06 185 LEU A O 1
ATOM 1472 N N . ALA A 1 186 ? 0.273 -4.006 13.948 1.00 97.06 186 ALA A N 1
ATOM 1473 C CA . ALA A 1 186 ? 1.039 -4.269 12.734 1.00 97.06 186 ALA A CA 1
ATOM 1474 C C . ALA A 1 186 ? 2.544 -4.009 12.934 1.00 97.06 186 ALA A C 1
ATOM 1476 O O . ALA A 1 186 ? 3.362 -4.789 12.453 1.00 97.06 186 ALA A O 1
ATOM 1477 N N . LEU A 1 187 ? 2.928 -2.949 13.658 1.00 98.00 187 LEU A N 1
ATOM 1478 C CA . LEU A 1 187 ? 4.330 -2.656 13.986 1.00 98.00 187 LEU A CA 1
ATOM 1479 C C . LEU A 1 187 ? 4.970 -3.747 14.857 1.00 98.00 187 LEU A C 1
ATOM 1481 O O . LEU A 1 187 ? 6.129 -4.089 14.631 1.00 98.00 187 LEU A O 1
ATOM 1485 N N . GLU A 1 188 ? 4.227 -4.309 15.810 1.00 97.19 188 GLU A N 1
ATOM 1486 C CA . GLU A 1 188 ? 4.697 -5.373 16.711 1.00 97.19 188 GLU A CA 1
ATOM 1487 C C . GLU A 1 188 ? 5.003 -6.693 15.990 1.00 97.19 188 GLU A C 1
ATOM 1489 O O . GLU A 1 188 ? 5.783 -7.505 16.485 1.00 97.19 188 GLU A O 1
ATOM 1494 N N . GLN A 1 189 ? 4.439 -6.907 14.798 1.00 96.62 189 GLN A N 1
ATOM 1495 C CA . GLN A 1 189 ? 4.725 -8.092 13.984 1.00 96.62 189 GLN A CA 1
ATOM 1496 C C . GLN A 1 189 ? 6.099 -8.040 13.300 1.00 96.62 189 GLN A C 1
ATOM 1498 O O . GLN A 1 189 ? 6.576 -9.066 12.805 1.00 96.62 189 GLN A O 1
ATOM 1503 N N . TYR A 1 190 ? 6.755 -6.876 13.255 1.00 97.25 190 TYR A N 1
ATOM 1504 C CA . TYR A 1 190 ? 8.097 -6.763 12.689 1.00 97.25 190 TYR A CA 1
ATOM 1505 C C . TYR A 1 190 ? 9.159 -7.178 13.721 1.00 97.25 190 TYR A C 1
ATOM 1507 O O . TYR A 1 190 ? 9.101 -6.736 14.866 1.00 97.25 190 TYR A O 1
ATOM 1515 N N . PRO A 1 191 ? 10.178 -7.967 13.324 1.00 95.50 191 PRO A N 1
ATOM 1516 C CA . PRO A 1 191 ? 11.217 -8.405 14.256 1.00 95.50 191 PRO A CA 1
ATOM 1517 C C . PRO A 1 191 ? 12.110 -7.262 14.756 1.00 95.50 191 PRO A C 1
ATOM 1519 O O . PRO A 1 191 ? 12.682 -7.354 15.837 1.00 95.50 191 PRO A O 1
ATOM 1522 N N . GLU A 1 192 ? 12.251 -6.199 13.965 1.00 96.00 192 GLU A N 1
ATOM 1523 C CA . GLU A 1 192 ? 13.075 -5.033 14.268 1.00 96.00 192 GLU A CA 1
ATOM 1524 C C . GLU A 1 192 ? 12.251 -3.749 14.198 1.00 96.00 192 GLU A C 1
ATOM 1526 O O . GLU A 1 192 ? 11.296 -3.622 13.425 1.00 96.00 192 GLU A O 1
ATOM 1531 N N . THR A 1 193 ? 12.687 -2.738 14.940 1.00 97.50 193 THR A N 1
ATOM 1532 C CA . THR A 1 193 ? 12.114 -1.388 14.946 1.00 97.50 193 THR A CA 1
ATOM 1533 C C . THR A 1 193 ? 12.514 -0.590 13.702 1.00 97.50 193 THR A C 1
ATOM 1535 O O . THR A 1 193 ? 13.423 -0.954 12.951 1.00 97.50 193 THR A O 1
ATOM 1538 N N . GLU A 1 194 ? 11.803 0.501 13.401 1.00 96.88 194 GLU A N 1
ATOM 1539 C CA . GLU A 1 194 ? 12.190 1.388 12.288 1.00 96.88 194 GLU A CA 1
ATOM 1540 C C . GLU A 1 194 ? 13.548 2.051 12.548 1.00 96.88 194 GLU A C 1
ATOM 1542 O O . GLU A 1 194 ? 14.337 2.197 11.619 1.00 96.88 194 GLU A O 1
ATOM 1547 N N . GLU A 1 195 ? 13.842 2.379 13.806 1.00 96.94 195 GLU A N 1
ATOM 1548 C CA . GLU A 1 195 ? 15.090 2.999 14.240 1.00 96.94 195 GLU A CA 1
ATOM 1549 C C . GLU A 1 195 ? 16.293 2.070 14.035 1.00 96.94 195 GLU A C 1
ATOM 1551 O O . GLU A 1 195 ? 17.361 2.522 13.618 1.00 96.94 195 GLU A O 1
ATOM 1556 N N . GLU A 1 196 ? 16.142 0.774 14.315 1.00 96.44 196 GLU A N 1
ATOM 1557 C CA . GLU A 1 196 ? 17.185 -0.227 14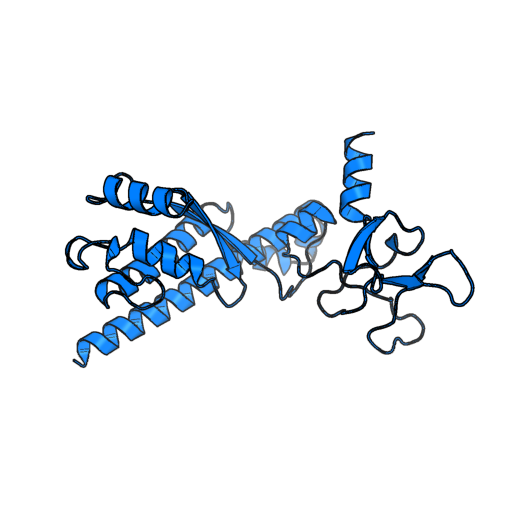.062 1.00 96.44 196 GLU A CA 1
ATOM 1558 C C . GLU A 1 196 ? 17.467 -0.380 12.568 1.00 96.44 196 GLU A C 1
ATOM 1560 O O . GLU A 1 196 ? 18.630 -0.374 12.158 1.00 96.44 196 GLU A O 1
ATOM 1565 N N . ASP A 1 197 ? 16.422 -0.432 11.739 1.00 96.56 197 ASP A N 1
ATOM 1566 C CA . ASP A 1 197 ? 16.590 -0.482 10.286 1.00 96.56 197 ASP A CA 1
ATOM 1567 C C . ASP A 1 197 ? 17.203 0.802 9.727 1.00 96.56 197 ASP A C 1
ATOM 1569 O O . ASP A 1 197 ? 18.044 0.743 8.828 1.00 96.56 197 ASP A O 1
ATOM 1573 N N . ALA A 1 198 ? 16.823 1.965 10.260 1.00 95.25 198 ALA A N 1
ATOM 1574 C CA . ALA A 1 198 ? 17.424 3.238 9.886 1.00 95.25 198 ALA A CA 1
ATOM 1575 C C . ALA A 1 198 ? 18.930 3.240 10.183 1.00 95.25 198 ALA A C 1
ATOM 1577 O O . ALA A 1 198 ? 19.726 3.517 9.285 1.00 95.25 198 ALA A O 1
ATOM 1578 N N . LYS A 1 199 ? 19.333 2.827 11.392 1.00 95.94 199 LYS A N 1
ATOM 1579 C CA . LYS A 1 199 ? 20.748 2.706 11.783 1.00 95.94 199 LYS A CA 1
ATOM 1580 C C . LYS A 1 199 ? 21.508 1.708 10.911 1.00 95.94 199 LYS A C 1
ATOM 1582 O O . LYS A 1 199 ? 22.640 1.978 10.507 1.00 95.94 199 LYS A O 1
ATOM 1587 N N . LEU A 1 200 ? 20.894 0.565 10.597 1.00 94.75 200 LEU A N 1
ATOM 1588 C CA . LEU A 1 200 ? 21.483 -0.440 9.713 1.00 94.75 200 LEU A CA 1
ATOM 1589 C C . LEU A 1 200 ? 21.708 0.116 8.303 1.00 94.75 200 LEU A C 1
ATOM 1591 O O . LEU A 1 200 ? 22.746 -0.153 7.706 1.00 94.75 200 LEU A O 1
ATOM 1595 N N . MET A 1 201 ? 20.762 0.902 7.781 1.00 92.75 201 MET A N 1
ATOM 1596 C CA . MET A 1 201 ? 20.876 1.549 6.471 1.00 92.75 201 MET A CA 1
ATOM 1597 C C . MET A 1 201 ? 21.898 2.695 6.447 1.00 92.75 201 MET A C 1
ATOM 1599 O O . MET A 1 201 ? 22.553 2.894 5.426 1.00 92.75 201 MET A O 1
ATOM 1603 N N . GLU A 1 202 ? 22.038 3.448 7.540 1.00 93.38 202 GLU A N 1
ATOM 1604 C CA . GLU A 1 202 ? 23.014 4.540 7.666 1.00 93.38 202 GLU A CA 1
ATOM 1605 C C . GLU A 1 202 ? 24.456 4.019 7.758 1.00 93.38 202 GLU A C 1
ATOM 1607 O O . GLU A 1 202 ? 25.379 4.617 7.194 1.00 93.38 202 GLU A O 1
ATOM 1612 N N . ASN A 1 203 ? 24.666 2.865 8.402 1.00 93.31 203 ASN A N 1
ATOM 1613 C CA . ASN A 1 203 ? 25.972 2.219 8.452 1.00 93.31 203 ASN A CA 1
ATOM 1614 C C . ASN A 1 203 ? 26.318 1.560 7.106 1.00 93.31 203 ASN A C 1
ATOM 1616 O O . ASN A 1 203 ? 26.079 0.373 6.878 1.00 93.31 203 ASN A O 1
ATOM 1620 N N . SER A 1 204 ? 26.952 2.334 6.224 1.00 87.31 204 SER A N 1
ATOM 1621 C CA . SER A 1 204 ? 27.304 1.905 4.863 1.00 87.31 204 SER A CA 1
ATOM 1622 C C . SER A 1 204 ? 28.162 0.634 4.813 1.00 87.31 204 SER A C 1
ATOM 1624 O O . SER A 1 204 ? 28.005 -0.159 3.888 1.00 87.31 204 SER A O 1
ATOM 1626 N N . GLN A 1 205 ? 29.042 0.406 5.797 1.00 89.75 205 GLN A N 1
ATOM 1627 C CA . GLN A 1 205 ? 29.882 -0.796 5.839 1.00 89.75 205 GLN A CA 1
ATOM 1628 C C . GLN A 1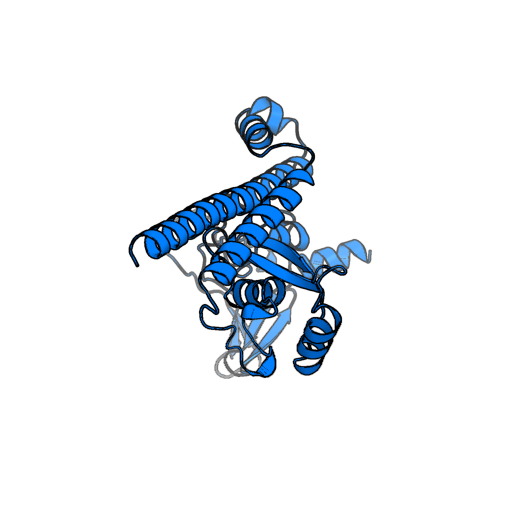 205 ? 29.051 -2.040 6.157 1.00 89.75 205 GLN A C 1
ATOM 1630 O O . GLN A 1 205 ? 29.125 -3.025 5.427 1.00 89.75 205 GLN A O 1
ATOM 1635 N N . MET A 1 206 ? 28.212 -1.986 7.196 1.00 87.06 206 MET A N 1
ATOM 1636 C CA . MET A 1 206 ? 27.337 -3.107 7.554 1.00 87.06 206 MET A CA 1
ATOM 1637 C C . MET A 1 206 ? 26.275 -3.367 6.487 1.00 87.06 206 MET A C 1
ATOM 1639 O O . MET A 1 206 ? 26.031 -4.516 6.120 1.00 87.06 206 MET A O 1
ATOM 1643 N N . PHE A 1 207 ? 25.676 -2.311 5.935 1.00 90.00 207 PHE A N 1
ATOM 1644 C CA . PHE A 1 207 ? 24.665 -2.448 4.894 1.00 90.00 207 PHE A CA 1
ATOM 1645 C C . PHE A 1 207 ? 25.239 -3.060 3.610 1.00 90.00 207 PHE A C 1
ATOM 1647 O O . PHE A 1 207 ? 24.554 -3.829 2.937 1.00 90.00 207 PHE A O 1
ATOM 1654 N N . ALA A 1 208 ? 26.502 -2.770 3.277 1.00 89.62 208 ALA A N 1
ATOM 1655 C CA . ALA A 1 208 ? 27.175 -3.343 2.112 1.00 89.62 208 ALA A CA 1
ATOM 1656 C C . ALA A 1 208 ? 27.468 -4.848 2.246 1.00 89.62 208 ALA A C 1
ATOM 1658 O O . ALA A 1 208 ? 27.548 -5.529 1.224 1.00 89.62 208 ALA A O 1
ATOM 1659 N N . VAL A 1 209 ? 27.582 -5.375 3.473 1.00 94.94 209 VAL A N 1
ATOM 1660 C CA . VAL A 1 209 ? 27.741 -6.822 3.729 1.00 94.94 209 VAL A CA 1
ATOM 1661 C C . VAL A 1 209 ? 26.463 -7.594 3.376 1.00 94.94 209 VAL A C 1
ATOM 1663 O O . VAL A 1 209 ? 26.525 -8.762 2.992 1.00 94.94 209 VAL A O 1
ATOM 1666 N N . LEU A 1 210 ? 25.297 -6.947 3.456 1.00 95.06 210 LEU A N 1
ATOM 1667 C CA . LEU A 1 210 ? 24.024 -7.567 3.106 1.00 95.06 210 LEU A CA 1
ATOM 1668 C C . LEU A 1 210 ? 23.920 -7.837 1.599 1.00 95.06 210 LEU A C 1
ATOM 1670 O O . LEU A 1 210 ? 24.183 -6.983 0.740 1.00 95.06 210 LEU A O 1
ATOM 1674 N N . SER A 1 211 ? 23.404 -9.020 1.264 1.00 96.81 211 SER A N 1
ATOM 1675 C CA . SER A 1 211 ? 23.038 -9.348 -0.112 1.00 96.81 211 SER A CA 1
ATOM 1676 C C . SER A 1 211 ? 22.026 -8.339 -0.664 1.00 96.81 211 SER A C 1
ATOM 1678 O O . SER A 1 211 ? 21.265 -7.710 0.074 1.00 96.81 211 SER A O 1
ATOM 1680 N N . ARG A 1 212 ? 21.956 -8.203 -1.996 1.00 95.69 212 ARG A N 1
ATOM 1681 C CA . ARG A 1 212 ? 20.971 -7.317 -2.644 1.00 95.69 212 ARG A CA 1
ATOM 1682 C C . ARG A 1 212 ? 19.544 -7.597 -2.154 1.00 95.69 212 ARG A C 1
ATOM 1684 O O . ARG A 1 212 ? 18.806 -6.657 -1.899 1.00 95.69 212 ARG A O 1
ATOM 1691 N N . ARG A 1 213 ? 19.177 -8.873 -1.982 1.00 97.06 213 ARG A N 1
ATOM 1692 C CA . ARG A 1 213 ? 17.844 -9.283 -1.509 1.00 97.06 213 ARG A CA 1
ATOM 1693 C C . ARG A 1 213 ? 17.581 -8.837 -0.070 1.00 97.06 213 ARG A C 1
ATOM 1695 O O . ARG A 1 213 ? 16.535 -8.258 0.188 1.00 97.06 213 ARG A O 1
ATOM 1702 N N . GLN A 1 214 ? 18.548 -9.026 0.829 1.00 96.56 214 GLN A N 1
ATOM 1703 C CA . GLN A 1 214 ? 18.448 -8.551 2.215 1.00 96.56 214 GLN A CA 1
ATOM 1704 C C . GLN A 1 214 ? 18.321 -7.028 2.275 1.00 96.56 214 GLN A C 1
ATOM 1706 O O . GLN A 1 214 ? 17.458 -6.518 2.979 1.00 96.56 214 GLN A O 1
ATOM 1711 N N . ARG A 1 215 ? 19.107 -6.296 1.475 1.00 96.50 215 ARG A N 1
ATOM 1712 C CA . ARG A 1 215 ? 18.989 -4.834 1.390 1.00 96.50 215 ARG A CA 1
ATOM 1713 C C . ARG A 1 215 ? 17.602 -4.386 0.940 1.00 96.50 215 ARG A C 1
ATOM 1715 O O . ARG A 1 215 ? 17.081 -3.428 1.496 1.00 96.50 215 ARG A O 1
ATOM 1722 N N . MET A 1 216 ? 17.001 -5.056 -0.047 1.00 97.62 216 MET A N 1
ATOM 1723 C CA . MET A 1 216 ? 15.637 -4.726 -0.482 1.00 97.62 216 MET A CA 1
ATOM 1724 C C . MET A 1 216 ? 14.601 -5.029 0.603 1.00 97.62 216 MET A C 1
ATOM 1726 O O . MET A 1 216 ? 13.732 -4.198 0.832 1.00 97.62 216 MET A O 1
ATOM 1730 N N . ALA A 1 217 ? 14.728 -6.157 1.306 1.00 97.25 217 ALA A N 1
ATOM 1731 C CA . ALA A 1 217 ? 13.835 -6.504 2.411 1.00 97.25 217 ALA A CA 1
ATOM 1732 C C . ALA A 1 217 ? 13.909 -5.484 3.562 1.00 97.25 217 ALA A C 1
ATOM 1734 O O . ALA A 1 217 ? 12.874 -5.033 4.039 1.00 97.25 217 ALA A O 1
ATOM 1735 N N . VAL A 1 218 ? 15.120 -5.059 3.949 1.00 96.88 218 VAL A N 1
ATOM 1736 C CA . VAL A 1 218 ? 15.326 -4.013 4.969 1.00 96.88 218 VAL A CA 1
ATOM 1737 C C . VAL A 1 218 ? 14.707 -2.685 4.527 1.00 96.88 218 VAL A C 1
ATOM 1739 O O . VAL A 1 218 ? 14.022 -2.034 5.311 1.00 96.88 218 VAL A O 1
ATOM 1742 N N . LYS A 1 219 ? 14.899 -2.289 3.261 1.00 96.88 219 LYS A N 1
ATOM 1743 C CA . LYS A 1 219 ? 14.275 -1.071 2.725 1.00 96.88 219 LYS A CA 1
ATOM 1744 C C . LYS A 1 219 ? 12.747 -1.145 2.755 1.00 96.88 219 LYS A C 1
ATOM 1746 O O . LYS A 1 219 ? 12.125 -0.185 3.198 1.00 96.88 219 LYS A O 1
ATOM 1751 N N . LEU A 1 220 ? 12.163 -2.259 2.303 1.00 97.94 220 LEU A N 1
ATOM 1752 C CA . LEU A 1 220 ? 10.711 -2.455 2.277 1.00 97.94 220 LEU A CA 1
ATOM 1753 C C . LEU A 1 220 ? 10.120 -2.353 3.684 1.00 97.94 220 LEU A C 1
ATOM 1755 O O . LEU A 1 220 ? 9.332 -1.448 3.945 1.00 97.94 220 LEU A O 1
ATOM 1759 N N . ARG A 1 221 ? 10.579 -3.207 4.608 1.00 97.00 221 ARG A N 1
ATOM 1760 C CA . ARG A 1 221 ? 10.024 -3.266 5.967 1.00 97.00 221 ARG A CA 1
ATOM 1761 C C . ARG A 1 221 ? 10.188 -1.941 6.714 1.00 97.00 221 ARG A C 1
ATOM 1763 O O . ARG A 1 221 ? 9.328 -1.541 7.492 1.00 97.00 221 ARG A O 1
ATOM 1770 N N . ARG A 1 222 ? 11.285 -1.212 6.475 1.00 97.00 222 ARG A N 1
ATOM 1771 C CA . ARG A 1 222 ? 11.469 0.126 7.046 1.00 97.00 222 ARG A CA 1
ATOM 1772 C C . ARG A 1 222 ? 10.442 1.112 6.490 1.00 97.00 222 ARG A C 1
ATOM 1774 O O . ARG A 1 222 ? 9.890 1.896 7.259 1.00 97.00 222 ARG A O 1
ATOM 1781 N N . ASN A 1 223 ? 10.203 1.099 5.180 1.00 96.81 223 ASN A N 1
ATOM 1782 C CA . ASN A 1 223 ? 9.234 1.994 4.552 1.00 96.81 223 ASN A CA 1
ATOM 1783 C C . ASN A 1 223 ? 7.809 1.714 5.052 1.00 96.81 223 ASN A C 1
ATOM 1785 O O . ASN A 1 223 ? 7.135 2.657 5.457 1.00 96.81 223 ASN A O 1
ATOM 1789 N N . GLU A 1 224 ? 7.403 0.446 5.145 1.00 97.81 224 GLU A N 1
ATOM 1790 C CA . GLU A 1 224 ? 6.109 0.037 5.714 1.00 97.81 224 GLU A CA 1
ATOM 1791 C C . GLU A 1 224 ? 5.942 0.559 7.151 1.00 97.81 224 GLU A C 1
ATOM 1793 O O . GLU A 1 224 ? 4.974 1.260 7.456 1.00 97.81 224 GLU A O 1
ATOM 1798 N N . LYS A 1 225 ? 6.943 0.349 8.022 1.00 98.12 225 LYS A N 1
ATOM 1799 C CA . LYS A 1 225 ? 6.931 0.879 9.400 1.00 98.12 225 LYS A CA 1
ATOM 1800 C C . LYS A 1 225 ? 6.832 2.404 9.460 1.00 98.12 225 LYS A C 1
ATOM 1802 O O . LYS A 1 225 ? 6.200 2.943 10.368 1.00 98.12 225 LYS A O 1
ATOM 1807 N N . ARG A 1 226 ? 7.440 3.127 8.514 1.00 97.44 226 ARG A N 1
ATOM 1808 C CA . ARG A 1 226 ? 7.324 4.594 8.444 1.00 97.44 226 ARG A CA 1
ATOM 1809 C C . ARG A 1 226 ? 5.911 5.044 8.092 1.00 97.44 226 ARG A C 1
ATOM 1811 O O . ARG A 1 226 ? 5.478 6.057 8.641 1.00 97.44 226 ARG A O 1
ATOM 1818 N N . ILE A 1 227 ? 5.219 4.322 7.209 1.00 98.12 227 ILE A N 1
ATOM 1819 C CA . ILE A 1 227 ? 3.817 4.599 6.878 1.00 98.12 227 ILE A CA 1
ATOM 1820 C C . ILE A 1 227 ? 2.956 4.379 8.125 1.00 98.12 227 ILE A C 1
ATOM 1822 O O . ILE A 1 227 ? 2.293 5.315 8.562 1.00 98.12 227 ILE A O 1
ATOM 1826 N N . LEU A 1 228 ? 3.081 3.221 8.785 1.00 98.31 228 LEU A N 1
ATOM 1827 C CA . LEU A 1 228 ? 2.348 2.904 10.021 1.00 98.31 228 LEU A CA 1
ATOM 1828 C C . LEU A 1 228 ? 2.561 3.962 11.118 1.00 98.31 228 LEU A C 1
ATOM 1830 O O . LEU A 1 228 ? 1.601 4.519 11.651 1.00 98.31 228 LEU A O 1
ATOM 1834 N N . LYS A 1 229 ? 3.820 4.319 11.410 1.00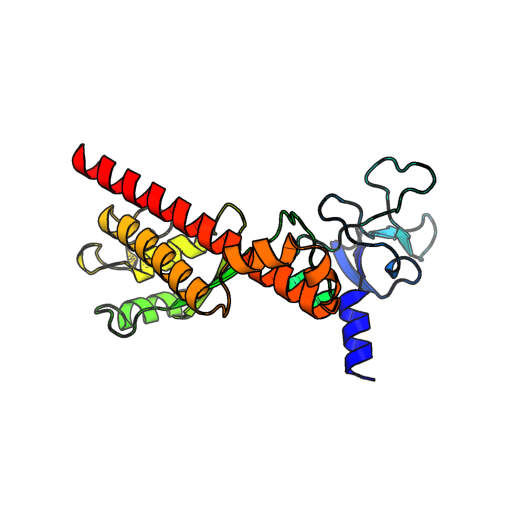 97.94 229 LYS A N 1
ATOM 1835 C CA . LYS A 1 229 ? 4.153 5.361 12.399 1.00 97.94 229 LYS A CA 1
ATOM 1836 C C . LYS A 1 229 ? 3.590 6.732 12.040 1.00 97.94 229 LYS A C 1
ATOM 1838 O O . LYS A 1 229 ? 3.287 7.520 12.934 1.00 97.94 229 LYS A O 1
ATOM 1843 N N . ARG A 1 230 ? 3.498 7.063 10.751 1.00 97.62 230 ARG A N 1
ATOM 1844 C CA . ARG A 1 230 ? 2.909 8.330 10.317 1.00 97.62 230 ARG A CA 1
ATOM 1845 C C . ARG A 1 230 ? 1.395 8.316 10.485 1.00 97.62 230 ARG A C 1
ATOM 1847 O O . ARG A 1 230 ? 0.870 9.298 10.999 1.00 97.62 230 ARG A O 1
ATOM 1854 N N . THR A 1 231 ? 0.732 7.219 10.130 1.00 98.12 231 THR A N 1
ATOM 1855 C CA . THR A 1 231 ? -0.709 7.038 10.347 1.00 98.12 231 THR A CA 1
ATOM 1856 C C . THR A 1 231 ? -1.069 7.167 11.826 1.00 98.12 231 THR A C 1
ATOM 1858 O O . THR A 1 231 ? -2.002 7.894 12.147 1.00 98.12 231 THR A O 1
ATOM 1861 N N . ILE A 1 232 ? -0.277 6.579 12.732 1.00 98.12 232 ILE A N 1
ATOM 1862 C CA . ILE A 1 232 ? -0.453 6.731 14.190 1.00 98.12 232 ILE A CA 1
ATOM 1863 C C . ILE A 1 232 ? -0.459 8.205 14.608 1.00 98.12 232 ILE A C 1
ATOM 1865 O O . ILE A 1 232 ? -1.386 8.647 15.276 1.00 98.12 232 ILE A O 1
ATOM 1869 N N . ARG A 1 233 ? 0.525 8.993 14.152 1.00 97.69 233 ARG A N 1
ATOM 1870 C CA . ARG A 1 233 ? 0.604 10.429 14.482 1.00 97.69 233 ARG A CA 1
ATOM 1871 C C . ARG A 1 233 ? -0.591 11.223 13.961 1.00 97.69 233 ARG A C 1
ATOM 1873 O O . ARG A 1 233 ? -0.996 12.181 14.608 1.00 97.69 233 ARG A O 1
ATOM 1880 N N . VAL A 1 234 ? -1.110 10.861 12.785 1.00 97.12 234 VAL A N 1
ATOM 1881 C CA . VAL A 1 234 ? -2.330 11.475 12.241 1.00 97.12 234 VAL A CA 1
ATOM 1882 C C . VAL A 1 234 ? -3.512 11.143 13.149 1.00 97.12 234 VAL A C 1
ATOM 1884 O O . VAL A 1 234 ? -4.184 12.061 13.597 1.00 97.12 234 VAL A O 1
ATOM 1887 N N . CYS A 1 235 ? -3.694 9.871 13.514 1.00 97.44 235 CYS A N 1
ATOM 1888 C CA . CYS A 1 235 ? -4.766 9.449 14.420 1.00 97.44 235 CYS A CA 1
ATOM 1889 C C . CYS A 1 235 ? -4.692 10.170 15.776 1.00 97.44 235 CYS A C 1
ATOM 1891 O O . CYS A 1 235 ? -5.710 10.646 16.262 1.00 97.44 235 CYS A O 1
ATOM 1893 N N . ASP A 1 236 ? -3.499 10.310 16.364 1.00 97.56 236 ASP A N 1
ATOM 1894 C CA . ASP A 1 236 ? -3.322 11.028 17.633 1.00 97.56 236 ASP A CA 1
ATOM 1895 C C . ASP A 1 236 ? -3.735 12.510 17.531 1.00 97.56 236 ASP A C 1
ATOM 1897 O O . ASP A 1 236 ? -4.311 13.055 18.474 1.00 97.56 236 ASP A O 1
ATOM 1901 N N . SER A 1 237 ? -3.471 13.161 16.390 1.00 97.00 237 SER A N 1
ATOM 1902 C CA . SER A 1 237 ? -3.910 14.540 16.134 1.00 97.00 237 SER A CA 1
ATOM 1903 C C . SER A 1 237 ? -5.432 14.632 16.017 1.00 97.00 237 SER A C 1
ATOM 1905 O O . SER A 1 237 ? -6.041 15.474 16.672 1.00 97.00 237 SER A O 1
ATOM 1907 N N . GLU A 1 238 ? -6.045 13.743 15.232 1.00 96.19 238 GLU A N 1
ATOM 1908 C CA . GLU A 1 238 ? -7.499 13.703 15.015 1.00 96.19 238 GLU A CA 1
ATOM 1909 C C . GLU A 1 238 ? -8.260 13.452 16.328 1.00 96.19 238 GLU A C 1
ATOM 1911 O O . GLU A 1 238 ? -9.212 14.165 16.648 1.00 96.19 238 GLU A O 1
ATOM 1916 N N . ILE A 1 239 ? -7.795 12.503 17.151 1.00 96.94 239 ILE A N 1
ATOM 1917 C CA . ILE A 1 239 ? -8.377 12.222 18.475 1.00 96.94 239 ILE A CA 1
ATOM 1918 C C . ILE A 1 239 ? -8.327 13.477 19.358 1.00 96.94 239 ILE A C 1
ATOM 1920 O O . ILE A 1 239 ? -9.342 13.876 19.934 1.00 96.94 239 ILE A O 1
ATOM 1924 N N . ALA A 1 240 ? -7.169 14.140 19.436 1.00 96.50 240 ALA A N 1
ATOM 1925 C CA . ALA A 1 240 ? -7.008 15.340 20.255 1.00 96.50 240 ALA A CA 1
ATOM 1926 C C . ALA A 1 240 ? -7.922 16.493 19.797 1.00 96.50 240 ALA A C 1
ATOM 1928 O O . ALA A 1 240 ? -8.461 17.229 20.633 1.00 96.50 240 ALA A O 1
ATOM 1929 N N . GLU A 1 241 ? -8.119 16.651 18.485 1.00 96.00 241 GLU A N 1
ATOM 1930 C CA . GLU A 1 241 ? -9.014 17.657 17.906 1.00 96.00 241 GLU A CA 1
ATOM 1931 C C . GLU A 1 241 ? -10.490 17.374 18.227 1.00 96.00 241 GLU A C 1
ATOM 1933 O O . GLU A 1 241 ? -11.203 18.279 18.679 1.00 96.00 241 GLU A O 1
ATOM 1938 N N . LEU A 1 242 ? -10.937 16.121 18.090 1.00 94.75 242 LEU A N 1
ATOM 1939 C CA . LEU A 1 242 ? -12.303 15.692 18.416 1.00 94.75 242 LEU A CA 1
ATOM 1940 C C . LEU A 1 242 ? -12.634 15.875 19.908 1.00 94.75 242 LEU A C 1
ATOM 1942 O O . LEU A 1 242 ? -13.690 16.410 20.273 1.00 94.75 242 LEU A O 1
ATOM 1946 N N . GLU A 1 243 ? -11.711 15.510 20.798 1.00 92.19 243 GLU A N 1
ATOM 1947 C CA . GLU A 1 243 ? -11.871 15.707 22.243 1.00 92.19 243 GLU A CA 1
ATOM 1948 C C . GLU A 1 243 ? -11.875 17.190 22.642 1.00 92.19 243 GLU A C 1
ATOM 1950 O O . GLU A 1 243 ? -12.557 17.604 23.588 1.00 92.19 243 GLU A O 1
ATOM 1955 N N . ALA A 1 244 ? -11.085 18.020 21.957 1.00 92.12 244 ALA A N 1
ATOM 1956 C CA . ALA A 1 244 ? -11.070 19.460 22.187 1.00 92.12 244 ALA A CA 1
ATOM 1957 C C . ALA A 1 244 ? -12.374 20.124 21.721 1.00 92.12 244 ALA A C 1
ATOM 1959 O O . ALA A 1 244 ? -12.868 21.026 22.401 1.00 92.12 244 ALA A O 1
ATOM 1960 N N . ALA A 1 245 ? -12.945 19.675 20.599 1.00 87.88 245 ALA A N 1
ATOM 1961 C CA . ALA A 1 245 ? -14.231 20.157 20.100 1.00 87.88 245 ALA A CA 1
ATOM 1962 C C . ALA A 1 245 ? -15.378 19.831 21.070 1.00 87.88 245 ALA A C 1
ATOM 1964 O O . ALA A 1 245 ? -16.198 20.702 21.357 1.00 87.88 245 ALA A O 1
ATOM 1965 N N . THR A 1 246 ? -15.374 18.628 21.651 1.00 83.94 246 THR A N 1
ATOM 1966 C CA . THR A 1 246 ? -16.386 18.186 22.629 1.00 83.94 246 THR A CA 1
ATOM 1967 C C . THR A 1 246 ? -16.361 19.021 23.908 1.00 83.94 246 THR A C 1
ATOM 1969 O O . THR A 1 246 ? -17.405 19.359 24.447 1.00 83.94 246 THR A O 1
ATOM 1972 N N . ARG A 1 247 ? -15.172 19.421 24.382 1.00 82.56 247 ARG A N 1
ATOM 1973 C CA . ARG A 1 247 ? -15.016 20.261 25.587 1.00 82.56 247 ARG A CA 1
ATOM 1974 C C . ARG A 1 247 ? -15.471 21.715 25.411 1.00 82.56 247 ARG A C 1
ATOM 1976 O O . ARG A 1 247 ? -15.547 22.440 26.400 1.00 82.56 247 ARG A O 1
ATOM 1983 N N . ARG A 1 248 ? -15.686 22.169 24.172 1.00 75.06 248 ARG A N 1
ATOM 1984 C CA . ARG A 1 248 ? -16.115 23.542 23.850 1.00 75.06 248 ARG A CA 1
ATOM 1985 C C . ARG A 1 248 ? -17.629 23.674 23.644 1.00 75.06 248 ARG A C 1
ATOM 1987 O O . ARG A 1 248 ? -18.091 24.809 23.539 1.00 75.06 248 ARG A O 1
ATOM 1994 N N . GLN A 1 249 ? -18.353 22.559 23.538 1.00 56.16 249 GLN A N 1
ATOM 1995 C CA . GLN A 1 249 ? -19.815 22.503 23.429 1.00 56.16 249 GLN A CA 1
ATOM 1996 C C . GLN A 1 249 ? -20.451 22.357 24.811 1.00 56.16 249 GLN A C 1
ATOM 1998 O O . GLN A 1 249 ? -21.543 22.937 24.993 1.00 56.16 249 GLN A O 1
#

Radius of gyration: 23.46 Å; chains: 1; bounding box: 60×47×71 Å

Secondary structure (DSSP, 8-state):
-HHHHHHHHHHHEEEEEETTTS-EEEEE-TTGGGPEE-TT----EEEEEPTT-S-EEEEE--SS---TTPPPEE---S--HHHHHHHHS---TT-TT-EEEEEEE--TT-TTHHHHHHHHHHTT--SEEEEEEESS-B-HHHHHHHHHHT--GGG--GGG--TTS---HHHHHHHHHHHHHHHHHHHHTSSS-HHHHHHHHH-HHHHHHS-HHHHHHHHHHHHHHHHHHHHHHHHHHHHHHHHHHHTT-

Sequence (249 aa):
DFRWAMAMLFSRGVDLRDEDAGTGQLGLVPYADLLNHSPYSSSNFNLNSIPFSKDKEVVLYADRPYAVNDQVLITYGQKSNAELLLLYGFVIDRNRFDEVELRVSLAEDDPRYDEKVEFLRSVGLTPTQAFPLLIDRYSNELVQFLRLCCATLADGPLGSLRFNDPISVSNEVAVFEALREGCNLALEQYPETEEEDAKLMENSQMFAVLSRRQRMAVKLRRNEKRILKRTIRVCDSEIAELEAATRRQ